Protein AF-A0A4R3KUK4-F1 (afdb_monomer)

pLDDT: mean 89.89, std 11.58, range [30.47, 98.75]

Mean predicted aligned error: 5.62 Å

Nearest PDB structures (foldseek):
  8kb4-assembly1_A  TM=4.685E-01  e=3.752E+00  Homo sapiens
  8i6v-assembly1_A  TM=3.820E-01  e=2.677E+00  Saccharomyces cerevisiae S288C
  4bv0-assembly1_A  TM=2.192E-01  e=6.227E+00  Rattus norvegicus

Secondary structure (DSSP, 8-state):
----TT---GGG---SSSB-TTT-SBP-EEEESS-HHHHHHTT-TTSEEE-TTS-EEEGGG-EEEE-HHHHHHHHHHHHHHHHHHHTTHHHHTTS-HHHHHHHHHHHHHHHHHHHHHHHHHTSPTTPPP---HHHHHHHHHHHHHGGGGTS-EEEES----EEEEEEEPPPPTT----EEEEETTTTEEEEEETTEEEEEETTSTTHHHHHTHHHHHHHTTPEEPHHHHHHHHHHHHHHHHHB-----EEEE--SSTTSPEEEEEPPSS-TT--S-SBPPP-HHHHHHHHHHHTGGGT--HHHHTTSTTS---SSB-TTS-B-S----TT-----

Organism: NCBI:txid496056

Sequence (335 aa):
MQKIPGFRAIDQFSFNGSECFLSGLPASEKLSVFPDWLLDRYGLRDKTFNLLDERVAAYGGLYVPCHPVVKSAAERLEDQVMRAFEEGYRGLKTLHEHELFLWTGKLVMSLIYREFETAAALQPAGAALDVAPSLLAKLNNLQLLMQSLFRPVELDRFTPWTMILVEMEAPGPEKEDFRYNDEVNTLIFSMEARGAGLISCLQDNGENKRYHQGLLERIEGKKLQPIQFAELCARFYYSAYLFNRVPQYLVYPPGNADEAITIESMPLQTGAATGALFDNWDNKVYAQVLETFWKPWNISRFEILKTPENPLSYILDQEGNFIKKCVPPGDDTHN

Foldseek 3Di:
DPDFPQADAPQPDLLQLQAALQRRHGFDDKDQLDDPLQCVVQVQQQPWDQAPVRDTDGSVRQIGGHDPLLRVLLVVLVVQVSVLVVQPLRSVVVDDVLSVLLNLLSNLSSSVSVNVSVQSVPDDRPDGDDDDPLLSLLRRVSSVSNVVSRAAAAEPPFDQKAKDKAFADDDPPVPFHWDKDADSSLGWIWIDGRRMIIIMRNGQRNVLCVVCVLLCVQCPPHHHYLLQSLLVNLSSVVQSVQQPFGWDWDWDHDPDRRDYIYIYTDDRCDDPNVDDRGDDDAQLVSLVSSCVSCVVLNQHSCQQCPPRVHGDHQQADPVGHGNRDDDGHPPPVDD

Structure (mmCIF, N/CA/C/O backbone):
data_AF-A0A4R3KUK4-F1
#
_entry.id   AF-A0A4R3KUK4-F1
#
loop_
_atom_site.group_PDB
_atom_site.id
_atom_site.type_symbol
_atom_site.label_atom_id
_atom_site.label_alt_id
_atom_site.label_comp_id
_atom_site.label_asym_id
_atom_site.label_entity_id
_atom_site.label_seq_id
_atom_site.pdbx_PDB_ins_code
_atom_site.Cartn_x
_atom_site.Cartn_y
_atom_site.Cartn_z
_atom_site.occupancy
_atom_site.B_iso_or_equiv
_atom_site.auth_seq_id
_atom_site.auth_comp_id
_atom_site.auth_asym_id
_atom_site.auth_atom_id
_atom_site.pdbx_PDB_model_num
ATOM 1 N N . MET A 1 1 ? 24.430 -2.780 -7.731 1.00 48.84 1 MET A N 1
ATOM 2 C CA . MET A 1 1 ? 23.481 -3.839 -8.135 1.00 48.84 1 MET A CA 1
ATOM 3 C C . MET A 1 1 ? 24.109 -4.640 -9.267 1.00 48.84 1 MET A C 1
ATOM 5 O O . MET A 1 1 ? 24.563 -4.021 -10.226 1.00 48.84 1 MET A O 1
ATOM 9 N N . GLN A 1 2 ? 24.205 -5.970 -9.163 1.00 53.81 2 GLN A N 1
ATOM 10 C CA . GLN A 1 2 ? 24.500 -6.793 -10.346 1.00 53.81 2 GLN A CA 1
ATOM 11 C C . GLN A 1 2 ? 23.387 -6.567 -11.382 1.00 53.81 2 GLN A C 1
ATOM 13 O O . GLN A 1 2 ? 22.230 -6.374 -11.009 1.00 53.81 2 GLN A O 1
ATOM 18 N N . LYS A 1 3 ? 23.736 -6.499 -12.673 1.00 65.69 3 LYS A N 1
ATOM 19 C CA . LYS A 1 3 ? 22.762 -6.227 -13.738 1.00 65.69 3 LYS A CA 1
ATOM 20 C C . LYS A 1 3 ? 21.810 -7.415 -13.861 1.00 65.69 3 LYS A C 1
ATOM 22 O O . LYS A 1 3 ? 22.215 -8.461 -14.355 1.00 65.69 3 LYS A O 1
ATOM 27 N N . ILE A 1 4 ? 20.561 -7.241 -13.442 1.00 73.31 4 ILE A N 1
ATOM 28 C CA . ILE A 1 4 ? 19.500 -8.201 -13.740 1.00 73.31 4 ILE A CA 1
ATOM 29 C C . ILE A 1 4 ? 19.069 -7.953 -15.194 1.00 73.31 4 ILE A C 1
ATOM 31 O O . ILE A 1 4 ? 18.705 -6.818 -15.521 1.00 73.31 4 ILE A O 1
ATOM 35 N N . PRO A 1 5 ? 19.116 -8.957 -16.086 1.00 69.00 5 PRO A N 1
ATOM 36 C CA . PRO A 1 5 ? 18.698 -8.781 -17.473 1.00 69.00 5 PRO A CA 1
ATOM 37 C C . PRO A 1 5 ? 17.284 -8.191 -17.571 1.00 69.00 5 PRO A C 1
ATOM 39 O O . PRO A 1 5 ? 16.366 -8.617 -16.867 1.00 69.00 5 PRO A O 1
ATOM 42 N N . GLY A 1 6 ? 17.117 -7.170 -18.417 1.00 67.75 6 GLY A N 1
ATOM 43 C CA . GLY A 1 6 ? 15.821 -6.524 -18.653 1.00 67.75 6 GLY A CA 1
ATOM 44 C C . GLY A 1 6 ? 15.240 -5.740 -17.469 1.00 67.75 6 GLY A C 1
ATOM 45 O O . GLY A 1 6 ? 14.074 -5.372 -17.531 1.00 67.75 6 GLY A O 1
ATOM 46 N N . PHE A 1 7 ? 16.018 -5.488 -16.410 1.00 79.00 7 PHE A N 1
ATOM 47 C CA . PHE A 1 7 ? 15.621 -4.631 -15.292 1.00 79.00 7 PHE A CA 1
ATOM 48 C C . PHE A 1 7 ? 16.386 -3.312 -15.335 1.00 79.00 7 PHE A C 1
ATOM 50 O O . PHE A 1 7 ? 17.621 -3.295 -15.305 1.00 79.00 7 PHE A O 1
ATOM 57 N N . ARG A 1 8 ? 15.644 -2.210 -15.351 1.00 81.25 8 ARG A N 1
ATOM 58 C CA . ARG A 1 8 ? 16.184 -0.864 -15.173 1.00 81.25 8 ARG A CA 1
ATOM 59 C C . ARG A 1 8 ? 15.598 -0.287 -13.889 1.00 81.25 8 ARG A C 1
ATOM 61 O O . ARG A 1 8 ? 14.389 -0.341 -13.691 1.00 81.25 8 ARG A O 1
ATOM 68 N N . ALA A 1 9 ? 16.467 0.214 -13.020 1.00 83.19 9 ALA A N 1
ATOM 69 C CA . ALA A 1 9 ? 16.076 0.823 -11.754 1.00 83.19 9 ALA A CA 1
ATOM 70 C C . ALA A 1 9 ? 15.419 2.195 -11.986 1.00 83.19 9 ALA A C 1
ATOM 72 O O . ALA A 1 9 ? 15.655 2.831 -13.018 1.00 83.19 9 ALA A O 1
ATOM 73 N N . ILE A 1 10 ? 14.601 2.650 -11.038 1.00 82.75 10 ILE A N 1
ATOM 74 C CA . ILE A 1 10 ? 13.765 3.848 -11.181 1.00 82.75 10 ILE A CA 1
ATOM 75 C C . ILE A 1 10 ? 14.591 5.131 -11.347 1.00 82.75 10 ILE A C 1
ATOM 77 O O . ILE A 1 10 ? 14.203 6.038 -12.075 1.00 82.75 10 ILE A O 1
ATOM 81 N N . ASP A 1 11 ? 15.774 5.186 -10.735 1.00 79.12 11 ASP A N 1
ATOM 82 C CA . ASP A 1 11 ? 16.731 6.296 -10.826 1.00 79.12 11 ASP A CA 1
ATOM 83 C C . ASP A 1 11 ? 17.383 6.416 -12.211 1.00 79.12 11 ASP A C 1
ATOM 85 O O . ASP A 1 11 ? 18.026 7.415 -12.525 1.00 79.12 11 ASP A O 1
ATOM 89 N N . GLN A 1 12 ? 17.204 5.403 -13.057 1.00 83.00 12 GLN A N 1
ATOM 90 C CA . GLN A 1 12 ? 17.681 5.402 -14.431 1.00 83.00 12 GLN A CA 1
ATOM 91 C C . GLN A 1 12 ? 16.578 5.782 -15.417 1.00 83.00 12 GLN A C 1
ATOM 93 O O . GLN A 1 12 ? 16.874 5.857 -16.608 1.00 83.00 12 GLN A O 1
ATOM 98 N N . PHE A 1 13 ? 15.330 5.967 -14.986 1.00 85.50 13 PHE A N 1
ATOM 99 C CA . PHE A 1 13 ? 14.219 6.259 -15.889 1.00 85.50 13 PHE A CA 1
ATOM 100 C C . PHE A 1 13 ? 14.299 7.685 -16.425 1.00 85.50 13 PHE A C 1
ATOM 102 O O . PHE A 1 13 ? 14.708 8.620 -15.742 1.00 85.50 13 PHE A O 1
ATOM 109 N N . SER A 1 14 ? 13.863 7.848 -17.670 1.00 82.31 14 SER A N 1
ATOM 110 C CA . SER A 1 14 ? 13.705 9.159 -18.305 1.00 82.31 14 SER A CA 1
ATOM 111 C C . SER A 1 14 ? 12.340 9.800 -18.039 1.00 82.31 14 SER A C 1
ATOM 113 O O . SER A 1 14 ? 12.176 10.987 -18.303 1.00 82.31 14 SER A O 1
ATOM 115 N N . PHE A 1 15 ? 11.367 9.013 -17.555 1.00 87.94 15 PHE A N 1
ATOM 116 C CA . PHE A 1 15 ? 9.987 9.429 -17.270 1.00 87.94 15 PHE A CA 1
ATOM 117 C C . PHE A 1 15 ? 9.330 10.239 -18.402 1.00 87.94 15 PHE A C 1
ATOM 119 O O . PHE A 1 15 ? 8.593 11.187 -18.162 1.00 87.94 15 PHE A O 1
ATOM 126 N N . ASN A 1 16 ? 9.608 9.874 -19.655 1.00 87.25 16 ASN A N 1
ATOM 127 C CA . ASN A 1 16 ? 9.099 10.562 -20.849 1.00 87.25 16 ASN A CA 1
ATOM 128 C C . ASN A 1 16 ? 8.042 9.747 -21.619 1.00 87.25 16 ASN A C 1
ATOM 130 O O . ASN A 1 16 ? 7.746 10.046 -22.775 1.00 87.25 16 ASN A O 1
ATOM 134 N N . GLY A 1 17 ? 7.525 8.671 -21.020 1.00 90.25 17 GLY A N 1
ATOM 135 C CA . GLY A 1 17 ? 6.548 7.786 -21.654 1.00 90.25 17 GLY A CA 1
ATOM 136 C C . GLY A 1 17 ? 7.128 6.683 -22.548 1.00 90.25 17 GLY A C 1
ATOM 137 O O . GLY A 1 17 ? 6.376 5.813 -22.980 1.00 90.25 17 GLY A O 1
ATOM 138 N N . SER A 1 18 ? 8.436 6.674 -22.836 1.00 92.00 18 SER A N 1
ATOM 139 C CA . SER A 1 18 ? 9.050 5.673 -23.733 1.00 92.00 18 SER A CA 1
ATOM 140 C C . SER A 1 18 ? 9.429 4.353 -23.055 1.00 92.00 18 SER A C 1
ATOM 142 O O . SER A 1 18 ? 9.770 3.383 -23.732 1.00 92.00 18 SER A O 1
ATOM 144 N N . GLU A 1 19 ? 9.351 4.292 -21.727 1.00 93.12 19 GLU A N 1
ATOM 145 C CA . GLU A 1 19 ? 9.791 3.162 -20.909 1.00 93.12 19 GLU A CA 1
ATOM 146 C C . GLU A 1 19 ? 8.637 2.656 -20.051 1.00 93.12 19 GLU A C 1
ATOM 148 O O . GLU A 1 19 ? 7.878 3.437 -19.482 1.00 93.12 19 GLU A O 1
ATOM 153 N N . CYS A 1 20 ? 8.512 1.339 -19.941 1.00 95.06 20 CYS A N 1
ATOM 154 C CA . CYS A 1 20 ? 7.509 0.685 -19.125 1.00 95.06 20 CYS A CA 1
ATOM 155 C C . CYS A 1 20 ? 7.712 1.033 -17.653 1.00 95.06 20 CYS A C 1
ATOM 157 O O . CYS A 1 20 ? 8.793 0.808 -17.112 1.00 95.06 20 CYS A O 1
ATOM 159 N N . PHE A 1 21 ? 6.642 1.482 -16.997 1.00 94.50 21 PHE A N 1
ATOM 160 C CA . PHE A 1 21 ? 6.670 1.991 -15.626 1.00 94.50 21 PHE A CA 1
ATOM 161 C C . PHE A 1 21 ? 7.270 1.036 -14.585 1.00 94.50 21 PHE A C 1
ATOM 163 O O . PHE A 1 21 ? 7.780 1.492 -13.567 1.00 94.50 21 PHE A O 1
ATOM 170 N N . LEU A 1 22 ? 7.210 -0.277 -14.833 1.00 93.75 22 LEU A N 1
ATOM 171 C CA . LEU A 1 22 ? 7.662 -1.291 -13.884 1.00 93.75 22 LEU A CA 1
ATOM 172 C C . LEU A 1 22 ? 8.952 -2.006 -14.302 1.00 93.75 22 LEU A C 1
ATOM 174 O O . LEU A 1 22 ? 9.799 -2.288 -13.457 1.00 93.75 22 LEU A O 1
ATOM 178 N N . SER A 1 23 ? 9.119 -2.324 -15.587 1.00 91.12 23 SER A N 1
ATOM 179 C CA . SER A 1 23 ? 10.304 -3.058 -16.070 1.00 91.12 23 SER A CA 1
ATOM 180 C C . SER A 1 23 ? 11.431 -2.140 -16.550 1.00 91.12 23 SER A C 1
ATOM 182 O O . SER A 1 23 ? 12.600 -2.522 -16.507 1.00 91.12 23 SER A O 1
ATOM 184 N N . GLY A 1 24 ? 11.083 -0.940 -17.027 1.00 88.88 24 GLY A N 1
ATOM 185 C CA . GLY A 1 24 ? 11.980 -0.038 -17.749 1.00 88.88 24 GLY A CA 1
ATOM 186 C C . GLY A 1 24 ? 12.328 -0.486 -19.175 1.00 88.88 24 GLY A C 1
ATOM 187 O O . GLY A 1 24 ? 13.177 0.125 -19.817 1.00 88.88 24 GLY A O 1
ATOM 188 N N . LEU A 1 25 ? 11.684 -1.541 -19.690 1.00 90.31 25 LEU A N 1
ATOM 189 C CA . LEU A 1 25 ? 11.758 -1.931 -21.104 1.00 90.31 25 LEU A CA 1
ATOM 190 C C . LEU A 1 25 ? 11.009 -0.924 -21.994 1.00 90.31 25 LEU A C 1
ATOM 192 O O . LEU A 1 25 ? 10.127 -0.235 -21.487 1.00 90.31 25 LEU A O 1
ATOM 196 N N . PRO A 1 26 ? 11.275 -0.857 -23.313 1.00 93.50 26 PRO A N 1
ATOM 197 C CA . PRO A 1 26 ? 10.543 0.035 -24.213 1.00 93.50 26 PRO A CA 1
ATOM 198 C C . PRO A 1 26 ? 9.022 -0.144 -24.112 1.00 93.50 26 PRO A C 1
ATOM 200 O O . PRO A 1 26 ? 8.507 -1.255 -24.232 1.00 93.50 26 PRO A O 1
ATOM 203 N N . ALA A 1 27 ? 8.293 0.944 -23.885 1.00 95.62 27 ALA A N 1
ATOM 204 C CA . ALA A 1 27 ? 6.839 0.921 -23.833 1.00 95.62 27 ALA A CA 1
ATOM 205 C C . ALA A 1 27 ? 6.241 1.095 -25.231 1.00 95.62 27 ALA A C 1
ATOM 207 O O . ALA A 1 27 ? 6.627 1.986 -25.986 1.00 95.62 27 ALA A O 1
ATOM 208 N N . SER A 1 28 ? 5.254 0.263 -25.553 1.00 97.06 28 SER A N 1
ATOM 209 C CA . SER A 1 28 ? 4.445 0.379 -26.774 1.00 97.06 28 SER A CA 1
ATOM 210 C C . SER A 1 28 ? 2.948 0.438 -26.483 1.00 97.06 28 SER A C 1
ATOM 212 O O . SER A 1 28 ? 2.149 0.638 -27.393 1.00 97.06 28 SER A O 1
ATOM 214 N N . GLU A 1 29 ? 2.559 0.252 -25.223 1.00 96.81 29 GLU A N 1
ATOM 215 C CA . GLU A 1 29 ? 1.173 0.233 -24.781 1.00 96.81 29 GLU A CA 1
ATOM 216 C C . GLU A 1 29 ? 0.968 1.127 -23.557 1.00 96.81 29 GLU A C 1
ATOM 218 O O . GLU A 1 29 ? 1.912 1.651 -22.963 1.00 96.81 29 GLU A O 1
ATOM 223 N N . LYS A 1 30 ? -0.297 1.284 -23.174 1.00 96.88 30 LYS A N 1
ATOM 224 C CA . LYS A 1 30 ? -0.714 1.941 -21.939 1.00 96.88 30 LYS A CA 1
ATOM 225 C C . LYS A 1 30 ? -1.453 0.940 -21.060 1.00 96.88 30 LYS A C 1
ATOM 227 O O . LYS A 1 30 ? -2.183 0.094 -21.577 1.00 96.88 30 LYS A O 1
ATOM 232 N N . LEU A 1 31 ? -1.259 1.063 -19.753 1.00 97.31 31 LEU A N 1
ATOM 233 C CA . LEU A 1 31 ? -2.004 0.348 -18.722 1.00 97.31 31 LEU A CA 1
ATOM 234 C C . LEU A 1 31 ? -2.713 1.382 -17.843 1.00 97.31 31 LEU A C 1
ATOM 236 O O . LEU A 1 31 ? -2.109 2.397 -17.493 1.00 97.31 31 LEU A O 1
ATOM 240 N N . SER A 1 32 ? -3.984 1.147 -17.515 1.00 96.69 32 SER A N 1
ATOM 241 C CA . SER A 1 32 ? -4.718 2.022 -16.598 1.00 96.69 32 SER A CA 1
ATOM 242 C C . SER A 1 32 ? -4.143 1.906 -15.186 1.00 96.69 32 SER A C 1
ATOM 244 O O . SER A 1 32 ? -3.822 0.808 -14.727 1.00 96.69 32 SER A O 1
ATOM 246 N N . VAL A 1 33 ? -4.009 3.035 -14.484 1.00 95.38 33 VAL A N 1
ATOM 247 C CA . VAL A 1 33 ? -3.567 3.037 -13.080 1.00 95.38 33 VAL A CA 1
ATOM 248 C C . VAL A 1 33 ? -4.560 2.226 -12.249 1.00 95.38 33 VAL A C 1
ATOM 250 O O . VAL A 1 33 ? -4.187 1.228 -11.630 1.00 95.38 33 VAL A O 1
ATOM 253 N N . PHE A 1 34 ? -5.838 2.603 -12.314 1.00 94.94 34 PHE A N 1
ATOM 254 C CA . PHE A 1 34 ? -6.942 1.883 -11.689 1.00 94.94 34 PHE A CA 1
ATOM 255 C C . PHE A 1 34 ? -7.595 0.931 -12.701 1.00 94.94 34 PHE A C 1
ATOM 257 O O . PHE A 1 34 ? -7.852 1.355 -13.828 1.00 94.94 34 PHE A O 1
ATOM 264 N N . PRO A 1 35 ? -7.890 -0.328 -12.331 1.00 94.81 35 PRO A N 1
ATOM 265 C CA . PRO A 1 35 ? -8.523 -1.278 -13.239 1.00 94.81 35 PRO A CA 1
ATOM 266 C C . PRO A 1 35 ? -9.876 -0.774 -13.745 1.00 94.81 35 PRO A C 1
ATOM 268 O O . PRO A 1 35 ? -10.660 -0.218 -12.972 1.00 94.81 35 PRO A O 1
ATOM 271 N N . ASP A 1 36 ? -10.184 -1.028 -15.016 1.00 94.38 36 ASP A N 1
ATOM 272 C CA . ASP A 1 36 ? -11.434 -0.574 -15.638 1.00 94.38 36 ASP A CA 1
ATOM 273 C C . ASP A 1 36 ? -12.677 -1.072 -14.886 1.00 94.38 36 ASP A C 1
ATOM 275 O O . ASP A 1 36 ? -13.579 -0.287 -14.603 1.00 94.38 36 ASP A O 1
ATOM 279 N N . TRP A 1 37 ? -12.680 -2.338 -14.452 1.00 94.31 37 TRP A N 1
ATOM 280 C CA . TRP A 1 37 ? -13.788 -2.921 -13.685 1.00 94.31 37 TRP A CA 1
ATOM 281 C C . TRP A 1 37 ? -14.061 -2.184 -12.367 1.00 94.31 37 TRP A C 1
ATOM 283 O O . TRP A 1 37 ? -15.207 -2.118 -11.920 1.00 94.31 37 TRP A O 1
ATOM 293 N N . LEU A 1 38 ? -13.021 -1.630 -11.736 1.00 94.06 38 LEU A N 1
ATOM 294 C CA . LEU A 1 38 ? -13.142 -0.883 -10.487 1.00 94.06 38 LEU A CA 1
ATOM 295 C C . LEU A 1 38 ? -13.733 0.499 -10.766 1.00 94.06 38 LEU A C 1
ATOM 297 O O . LEU A 1 38 ? -14.638 0.946 -10.060 1.00 94.06 38 LEU A O 1
ATOM 301 N N . LEU A 1 39 ? -13.247 1.150 -11.826 1.00 93.50 39 LEU A N 1
ATOM 302 C CA . LEU A 1 39 ? -13.741 2.453 -12.253 1.00 93.50 39 LEU A CA 1
ATOM 303 C C . LEU A 1 39 ? -15.211 2.400 -12.671 1.00 93.50 39 LEU A C 1
ATOM 305 O O . LEU A 1 39 ? -15.979 3.281 -12.286 1.00 93.50 39 LEU A O 1
ATOM 309 N N . ASP A 1 40 ? -15.596 1.371 -13.423 1.00 93.31 40 ASP A N 1
ATOM 310 C CA . ASP A 1 40 ? -16.966 1.168 -13.890 1.00 93.31 40 ASP A CA 1
ATOM 311 C C . ASP A 1 40 ? -17.914 0.856 -12.734 1.00 93.31 40 ASP A C 1
ATOM 313 O O . ASP A 1 40 ? -18.977 1.466 -12.624 1.00 93.31 40 ASP A O 1
ATOM 317 N N . ARG A 1 41 ? -17.513 -0.045 -11.828 1.00 90.12 41 ARG A N 1
ATOM 318 C CA . ARG A 1 41 ? -18.346 -0.466 -10.693 1.00 90.12 41 ARG A CA 1
ATOM 319 C C . ARG A 1 41 ? -18.728 0.691 -9.777 1.00 90.12 41 ARG A C 1
ATOM 321 O O . ARG A 1 41 ? -19.868 0.751 -9.331 1.00 90.12 41 ARG A O 1
ATOM 328 N N . TYR A 1 42 ? -17.780 1.578 -9.490 1.00 89.62 42 TYR A N 1
ATOM 329 C CA . TYR A 1 42 ? -17.966 2.677 -8.540 1.00 89.62 42 TYR A CA 1
ATOM 330 C C . TYR A 1 42 ? -18.190 4.034 -9.222 1.00 89.62 42 TYR A C 1
ATOM 332 O O . TYR A 1 42 ? -18.171 5.070 -8.561 1.00 89.62 42 TYR A O 1
ATOM 340 N N . GLY A 1 43 ? -18.393 4.052 -10.547 1.00 91.25 43 GLY A N 1
ATOM 341 C CA . GLY A 1 43 ? -18.650 5.281 -11.302 1.00 91.25 43 GLY A CA 1
ATOM 342 C C . GLY A 1 43 ? -17.538 6.325 -11.152 1.00 91.25 43 GLY A C 1
ATOM 343 O O . GLY A 1 43 ? -17.815 7.521 -11.036 1.00 91.25 43 GLY A O 1
ATOM 344 N N . LEU A 1 44 ? -16.280 5.876 -11.104 1.00 91.38 44 LEU A N 1
ATOM 345 C CA . LEU A 1 44 ? -15.128 6.725 -10.796 1.00 91.38 44 LEU A CA 1
ATOM 346 C C . LEU A 1 44 ? -14.527 7.402 -12.026 1.00 91.38 44 LEU A C 1
ATOM 348 O O . LEU A 1 44 ? -13.804 8.375 -11.852 1.00 91.38 44 LEU A O 1
ATOM 352 N N . ARG A 1 45 ? -14.813 6.936 -13.252 1.00 92.88 45 ARG A N 1
ATOM 353 C CA . ARG A 1 45 ? -14.124 7.389 -14.481 1.00 92.88 45 ARG A CA 1
ATOM 354 C C . ARG A 1 45 ? -14.006 8.910 -14.602 1.00 92.88 45 ARG A C 1
ATOM 356 O O . ARG A 1 45 ? -12.906 9.400 -14.852 1.00 92.88 45 ARG A O 1
ATOM 363 N N . ASP A 1 46 ? -15.103 9.624 -14.362 1.00 91.31 46 ASP A N 1
ATOM 364 C CA . ASP A 1 46 ? -15.184 11.087 -14.476 1.00 91.31 46 ASP A CA 1
ATOM 365 C C . ASP A 1 46 ? -14.946 11.822 -13.146 1.00 91.31 46 ASP A C 1
ATOM 367 O O . ASP A 1 46 ? -15.023 13.050 -13.084 1.00 91.31 46 ASP A O 1
ATOM 371 N N . LYS A 1 47 ? -14.689 11.095 -12.052 1.00 89.75 47 LYS A N 1
ATOM 372 C CA . LYS A 1 47 ? -14.398 11.701 -10.750 1.00 89.75 47 LYS A CA 1
ATOM 373 C C . LYS A 1 47 ? -12.999 12.311 -10.751 1.00 89.75 47 LYS A C 1
ATOM 375 O O . LYS A 1 47 ? -12.083 11.832 -11.421 1.00 89.75 47 LYS A O 1
ATOM 380 N N . THR A 1 48 ? -12.844 13.358 -9.951 1.00 87.25 48 THR A N 1
ATOM 381 C CA . THR A 1 48 ? -11.568 14.036 -9.730 1.00 87.25 48 THR A CA 1
ATOM 382 C C . THR A 1 48 ? -10.636 13.184 -8.876 1.00 87.25 48 THR A C 1
ATOM 384 O O . THR A 1 48 ? -10.994 12.763 -7.777 1.00 87.25 48 THR A O 1
ATOM 387 N N . PHE A 1 49 ? -9.425 12.996 -9.378 1.00 85.06 49 PHE A N 1
ATOM 388 C CA . PHE A 1 49 ? -8.256 12.500 -8.677 1.00 85.06 49 PHE A CA 1
ATOM 389 C C . PHE A 1 49 ? -7.309 13.673 -8.409 1.00 85.06 49 PHE A C 1
ATOM 391 O O . PHE A 1 49 ? -6.954 14.396 -9.344 1.00 85.06 49 PHE A O 1
ATOM 398 N N . ASN A 1 50 ? -6.888 13.849 -7.157 1.00 83.00 50 ASN A N 1
ATOM 399 C CA . ASN A 1 50 ? -5.890 14.852 -6.788 1.00 83.00 50 ASN A CA 1
ATOM 400 C C . ASN A 1 50 ? -4.513 14.187 -6.744 1.00 83.00 50 ASN A C 1
ATOM 402 O O . ASN A 1 50 ? -4.296 13.285 -5.937 1.00 83.00 50 ASN A O 1
ATOM 406 N N . LEU A 1 51 ? -3.610 14.629 -7.614 1.00 78.56 51 LEU A N 1
ATOM 407 C CA . LEU A 1 51 ? -2.194 14.264 -7.570 1.00 78.56 51 LEU A CA 1
ATOM 408 C C . LEU A 1 51 ? -1.513 14.951 -6.377 1.00 78.56 51 LEU A C 1
ATOM 410 O O . LEU A 1 51 ? -2.052 15.904 -5.803 1.00 78.56 51 LEU A O 1
ATOM 414 N N . LEU A 1 52 ? -0.324 14.479 -6.000 1.00 74.00 52 LEU A N 1
ATOM 415 C CA . LEU A 1 52 ? 0.418 15.001 -4.844 1.00 74.00 52 LEU A CA 1
ATOM 416 C C . LEU A 1 52 ? 0.779 16.485 -4.984 1.00 74.00 52 LEU A C 1
ATOM 418 O O . LEU A 1 52 ? 0.929 17.176 -3.980 1.00 74.00 52 LEU A O 1
ATOM 422 N N . ASP A 1 53 ? 0.891 16.986 -6.212 1.00 67.69 53 ASP A N 1
ATOM 423 C CA . ASP A 1 53 ? 1.139 18.398 -6.513 1.00 67.69 53 ASP A CA 1
ATOM 424 C C . ASP A 1 53 ? -0.142 19.234 -6.691 1.00 67.69 53 ASP A C 1
ATOM 426 O O . ASP A 1 53 ? -0.126 20.277 -7.345 1.00 67.69 53 ASP A O 1
ATOM 430 N N . GLU A 1 54 ? -1.254 18.767 -6.115 1.00 73.06 54 GLU A N 1
ATOM 431 C CA . GLU A 1 54 ? -2.581 19.399 -6.124 1.00 73.06 54 GLU A CA 1
ATOM 432 C C . GLU A 1 54 ? -3.234 19.513 -7.511 1.00 73.06 54 GLU A C 1
ATOM 434 O O . GLU A 1 54 ? -4.337 20.055 -7.644 1.00 73.06 54 GLU A O 1
ATOM 439 N N . ARG A 1 55 ? -2.610 18.975 -8.567 1.00 76.88 55 ARG A N 1
ATOM 440 C CA . ARG A 1 55 ? -3.249 18.924 -9.882 1.00 76.88 55 ARG A CA 1
ATOM 441 C C . ARG A 1 55 ? -4.381 17.914 -9.901 1.00 76.88 55 ARG A C 1
ATOM 443 O O . ARG A 1 55 ? -4.337 16.847 -9.294 1.00 76.88 55 ARG A O 1
ATOM 450 N N . VAL A 1 56 ? -5.389 18.260 -10.689 1.00 80.75 56 VAL A N 1
ATOM 451 C CA . VAL A 1 56 ? -6.594 17.463 -10.872 1.00 80.75 56 VAL A CA 1
ATOM 452 C C . VAL A 1 56 ? -6.493 16.668 -12.169 1.00 80.75 56 VAL A C 1
ATOM 454 O O . VAL A 1 56 ? -6.286 17.233 -13.243 1.00 80.75 56 VAL A O 1
ATOM 457 N N . ALA A 1 57 ? -6.688 15.359 -12.066 1.00 83.00 57 ALA A N 1
ATOM 458 C CA . ALA A 1 57 ? -6.912 14.458 -13.189 1.00 83.00 57 ALA A CA 1
ATOM 459 C C . ALA A 1 57 ? -8.272 13.762 -13.037 1.00 83.00 57 ALA A C 1
ATOM 461 O O . ALA A 1 57 ? -8.839 13.730 -11.950 1.00 83.00 57 ALA A O 1
ATOM 462 N N . ALA A 1 58 ? -8.806 13.190 -14.113 1.00 89.00 58 ALA A N 1
ATOM 463 C CA . ALA A 1 58 ? -9.918 12.245 -14.005 1.00 89.00 58 ALA A CA 1
ATOM 464 C C . ALA A 1 58 ? -9.356 10.839 -13.763 1.00 89.00 58 ALA A C 1
ATOM 466 O O . ALA A 1 58 ? -8.367 10.482 -14.410 1.00 89.00 58 ALA A O 1
ATOM 467 N N . TYR A 1 59 ? -9.980 10.022 -12.906 1.00 88.94 59 TYR A N 1
ATOM 468 C CA . TYR A 1 59 ? -9.511 8.644 -12.668 1.00 88.94 59 TYR A CA 1
ATOM 469 C C . TYR A 1 59 ? -9.366 7.851 -13.975 1.00 88.94 59 TYR A C 1
ATOM 471 O O . TYR A 1 59 ? -8.348 7.198 -14.190 1.00 88.94 59 TYR A O 1
ATOM 479 N N . GLY A 1 60 ? -10.345 7.950 -14.882 1.00 90.69 60 GLY A N 1
ATOM 480 C CA . GLY A 1 60 ? -10.319 7.268 -16.181 1.00 90.69 60 GLY A CA 1
ATOM 481 C C . GLY A 1 60 ? -9.282 7.817 -17.167 1.00 90.69 60 GLY A C 1
ATOM 482 O O . GLY A 1 60 ? -9.108 7.251 -18.242 1.00 90.69 60 GLY A O 1
ATOM 483 N N . GLY A 1 61 ? -8.607 8.918 -16.828 1.00 91.00 61 GLY A N 1
ATOM 484 C CA . GLY A 1 61 ? -7.512 9.513 -17.592 1.00 91.00 61 GLY A CA 1
ATOM 485 C C . GLY A 1 61 ? -6.118 9.083 -17.124 1.00 91.00 61 GLY A C 1
ATOM 486 O O . GLY A 1 61 ? -5.127 9.484 -17.736 1.00 91.00 61 GLY A O 1
ATOM 487 N N . LEU A 1 62 ? -6.016 8.301 -16.044 1.00 93.19 62 LEU A N 1
ATOM 488 C CA . LEU A 1 62 ? -4.741 7.919 -15.445 1.00 93.19 62 LEU A CA 1
ATOM 489 C C . LEU A 1 62 ? -4.193 6.634 -16.070 1.00 93.19 62 LEU A C 1
ATOM 491 O O . LEU A 1 62 ? -4.693 5.539 -15.822 1.00 93.19 62 LEU A O 1
ATOM 495 N N . TYR A 1 63 ? -3.102 6.768 -16.826 1.00 95.62 63 TYR A N 1
ATOM 496 C CA . TYR A 1 63 ? -2.417 5.646 -17.468 1.00 95.62 63 TYR A CA 1
ATOM 497 C C . TYR A 1 63 ? -0.906 5.747 -17.324 1.00 95.62 63 TYR A C 1
ATOM 499 O O . TYR A 1 63 ? -0.333 6.841 -17.309 1.00 95.62 63 TYR A O 1
ATOM 507 N N . VAL A 1 64 ? -0.257 4.590 -17.322 1.00 96.50 64 VAL A N 1
ATOM 508 C CA . VAL A 1 64 ? 1.197 4.465 -17.344 1.00 96.50 64 VAL A CA 1
ATOM 509 C C . VAL A 1 64 ? 1.674 3.773 -18.624 1.00 96.50 64 VAL A C 1
ATOM 511 O O . VAL A 1 64 ? 0.993 2.872 -19.131 1.00 96.50 64 VAL A O 1
ATOM 514 N N . PRO A 1 65 ? 2.828 4.182 -19.179 1.00 97.25 65 PRO A N 1
ATOM 515 C CA . PRO A 1 65 ? 3.457 3.484 -20.293 1.00 97.25 65 PRO A CA 1
ATOM 516 C C . PRO A 1 65 ? 3.835 2.065 -19.869 1.00 97.25 65 PRO A C 1
ATOM 518 O O . PRO A 1 65 ? 4.378 1.838 -18.784 1.00 97.25 65 PRO A O 1
ATOM 521 N N . CYS A 1 66 ? 3.539 1.085 -20.716 1.00 97.44 66 CYS A N 1
ATOM 522 C CA . CYS A 1 66 ? 3.692 -0.318 -20.372 1.00 97.44 66 CYS A CA 1
ATOM 523 C C . CYS A 1 66 ? 4.268 -1.140 -21.529 1.00 97.44 66 CYS A C 1
ATOM 525 O O . CYS A 1 66 ? 3.990 -0.900 -22.706 1.00 97.44 66 CYS A O 1
ATOM 527 N N . HIS A 1 67 ? 5.093 -2.121 -21.170 1.00 96.50 67 HIS A N 1
ATOM 528 C CA . HIS A 1 67 ? 5.583 -3.140 -22.087 1.00 96.50 67 HIS A CA 1
ATOM 529 C C . HIS A 1 67 ? 4.526 -4.256 -22.191 1.00 96.50 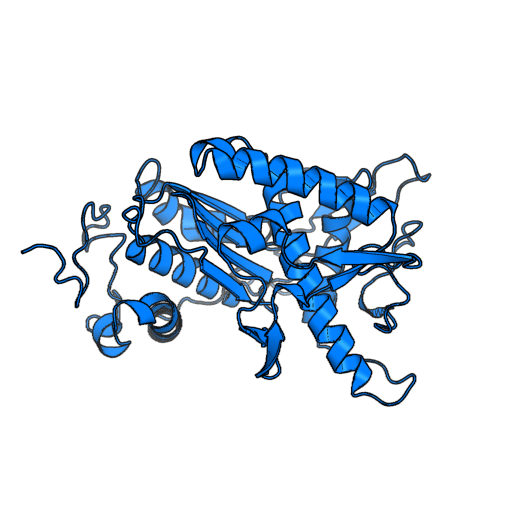67 HIS A C 1
ATOM 531 O O . HIS A 1 67 ? 3.984 -4.645 -21.150 1.00 96.50 67 HIS A O 1
ATOM 537 N N . PRO A 1 68 ? 4.271 -4.841 -23.377 1.00 97.12 68 PRO A N 1
ATOM 538 C CA . PRO A 1 68 ? 3.177 -5.800 -23.572 1.00 97.12 68 PRO A CA 1
ATOM 539 C C . PRO A 1 68 ? 3.170 -7.002 -22.623 1.00 97.12 68 PRO A C 1
ATOM 541 O O . PRO A 1 68 ? 2.120 -7.416 -22.133 1.00 97.12 68 PRO A O 1
ATOM 544 N N . VAL A 1 69 ? 4.351 -7.539 -22.300 1.00 95.06 69 VAL A N 1
ATOM 545 C CA . VAL A 1 69 ? 4.496 -8.657 -21.344 1.00 95.06 69 VAL A CA 1
ATOM 546 C C . VAL A 1 69 ? 4.030 -8.266 -19.939 1.00 95.06 69 VAL A C 1
ATOM 548 O O . VAL A 1 69 ? 3.332 -9.040 -19.287 1.00 95.06 69 VAL A O 1
ATOM 551 N N . VAL A 1 70 ? 4.380 -7.056 -19.486 1.00 96.56 70 VAL A N 1
ATOM 552 C CA . VAL A 1 70 ? 3.988 -6.549 -18.164 1.00 96.56 70 VAL A CA 1
ATOM 553 C C . VAL A 1 70 ? 2.492 -6.262 -18.140 1.00 96.56 70 VAL A C 1
ATOM 555 O O . VAL A 1 70 ? 1.819 -6.659 -17.195 1.00 96.56 70 VAL A O 1
ATOM 558 N N . LYS A 1 71 ? 1.958 -5.641 -19.201 1.00 97.81 71 LYS A N 1
ATOM 559 C CA . LYS A 1 71 ? 0.523 -5.376 -19.342 1.00 97.81 71 LYS A CA 1
ATOM 560 C C . LYS A 1 71 ? -0.291 -6.668 -19.285 1.00 97.81 71 LYS A C 1
ATOM 562 O O . LYS A 1 71 ? -1.163 -6.788 -18.436 1.00 97.81 71 LYS A O 1
ATOM 567 N N . SER A 1 72 ? 0.074 -7.664 -20.091 1.00 97.94 72 SER A N 1
ATOM 568 C CA . SER A 1 72 ? -0.616 -8.960 -20.119 1.00 97.94 72 SER A CA 1
ATOM 569 C C . SER A 1 72 ? -0.596 -9.666 -18.758 1.00 97.94 72 SER A C 1
ATOM 571 O O . SER A 1 72 ? -1.535 -10.376 -18.408 1.00 97.94 72 SER A O 1
ATOM 573 N N . ALA A 1 73 ? 0.491 -9.529 -17.992 1.00 98.06 73 ALA A N 1
ATOM 574 C CA . ALA A 1 73 ? 0.579 -10.088 -16.647 1.00 98.06 73 ALA A CA 1
ATOM 575 C C . ALA A 1 73 ? -0.280 -9.316 -15.634 1.00 98.06 73 ALA A C 1
ATOM 577 O O . ALA A 1 73 ? -0.977 -9.938 -14.835 1.00 98.06 73 ALA A O 1
ATOM 578 N N . ALA A 1 74 ? -0.276 -7.983 -15.712 1.00 98.25 74 ALA A N 1
ATOM 579 C CA . ALA A 1 74 ? -1.118 -7.123 -14.890 1.00 98.25 74 ALA A CA 1
ATOM 580 C C . A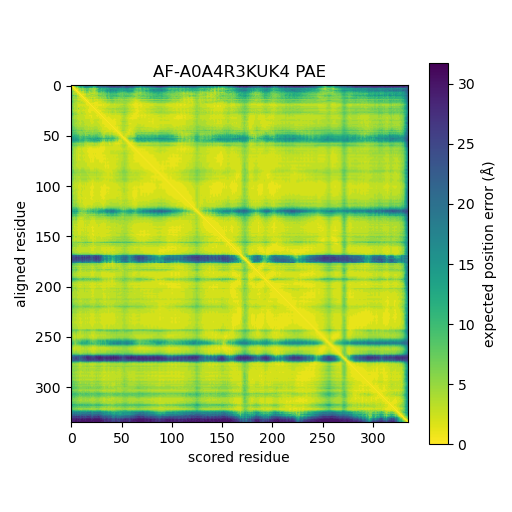LA A 1 74 ? -2.611 -7.383 -15.135 1.00 98.25 74 ALA A C 1
ATOM 582 O O . ALA A 1 74 ? -3.348 -7.552 -14.175 1.00 98.25 74 ALA A O 1
ATOM 583 N N . GLU A 1 75 ? -3.044 -7.498 -16.392 1.00 97.81 75 GLU A N 1
ATOM 584 C CA . GLU A 1 75 ? -4.443 -7.774 -16.752 1.00 97.81 75 GLU A CA 1
ATOM 585 C C . GLU A 1 75 ? -4.912 -9.140 -16.228 1.00 97.81 75 GLU A C 1
ATOM 587 O O . GLU A 1 75 ? -6.001 -9.249 -15.672 1.00 97.81 75 GLU A O 1
ATOM 592 N N . ARG A 1 76 ? -4.064 -10.181 -16.292 1.00 98.12 76 ARG A N 1
ATOM 593 C CA . ARG A 1 76 ? -4.387 -11.488 -15.688 1.00 98.12 76 ARG A CA 1
ATOM 594 C C . ARG A 1 76 ? -4.566 -11.408 -14.174 1.00 98.12 76 ARG A C 1
ATOM 596 O O . ARG A 1 76 ? -5.474 -12.041 -13.639 1.00 98.12 76 ARG A O 1
ATOM 603 N N . LEU A 1 77 ? -3.701 -10.657 -13.491 1.00 98.44 77 LEU A N 1
ATOM 604 C CA . LEU A 1 77 ? -3.835 -10.424 -12.055 1.00 98.44 77 LEU A CA 1
ATOM 605 C C . LEU A 1 77 ? -5.105 -9.619 -11.746 1.00 98.44 77 LEU A C 1
ATOM 607 O O . LEU A 1 77 ? -5.826 -9.940 -10.806 1.00 98.44 77 LEU A O 1
ATOM 611 N N . GLU A 1 78 ? -5.409 -8.594 -12.543 1.00 97.50 78 GLU A N 1
ATOM 612 C CA . GLU A 1 78 ? -6.628 -7.798 -12.398 1.00 97.50 78 GLU A CA 1
ATOM 613 C C . GLU A 1 78 ? -7.892 -8.645 -12.560 1.00 97.50 78 GLU A C 1
ATOM 615 O O . GLU A 1 78 ? -8.813 -8.479 -11.764 1.00 97.50 78 GLU A O 1
ATOM 620 N N . ASP A 1 79 ? -7.919 -9.584 -13.507 1.00 97.69 79 ASP A N 1
ATOM 621 C CA . ASP A 1 79 ? -9.030 -10.523 -13.689 1.00 97.69 79 ASP A CA 1
ATOM 622 C C . ASP A 1 79 ? -9.220 -11.444 -12.474 1.00 97.69 79 ASP A C 1
ATOM 624 O O . ASP A 1 79 ? -10.351 -11.707 -12.054 1.00 97.69 79 ASP A O 1
ATOM 628 N N . GLN A 1 80 ? -8.124 -11.949 -11.897 1.00 97.69 80 GLN A N 1
ATOM 629 C CA . GLN A 1 80 ? -8.166 -12.778 -10.688 1.00 97.69 80 GLN A CA 1
ATOM 630 C C . GLN A 1 80 ? -8.712 -11.986 -9.497 1.00 97.69 80 GLN A C 1
ATOM 632 O O . GLN A 1 80 ? -9.632 -12.445 -8.813 1.00 97.69 80 GLN A O 1
ATOM 637 N N . VAL A 1 81 ? -8.192 -10.775 -9.287 1.00 97.12 81 VAL A N 1
ATOM 638 C CA . VAL A 1 81 ? -8.629 -9.896 -8.200 1.00 97.12 81 VAL A CA 1
ATOM 639 C C . VAL A 1 81 ? -10.077 -9.461 -8.394 1.00 97.12 81 VAL A C 1
ATOM 641 O O . VAL A 1 81 ? -10.834 -9.486 -7.431 1.00 97.12 81 VAL A O 1
ATOM 644 N N . MET A 1 82 ? -10.503 -9.133 -9.616 1.00 96.69 82 MET A N 1
ATOM 645 C CA . MET A 1 82 ? -11.890 -8.776 -9.928 1.00 96.69 82 MET A CA 1
ATOM 646 C C . MET A 1 82 ? -12.866 -9.875 -9.493 1.00 96.69 82 MET A C 1
ATOM 648 O O . MET A 1 82 ? -13.844 -9.586 -8.804 1.00 96.69 82 MET A O 1
ATOM 652 N N . ARG A 1 83 ? -12.586 -11.138 -9.846 1.00 96.25 83 ARG A N 1
ATOM 653 C CA . ARG A 1 83 ? -13.431 -12.285 -9.466 1.00 96.25 83 ARG A CA 1
ATOM 654 C C . ARG A 1 83 ? -13.483 -12.469 -7.951 1.00 96.25 83 ARG A C 1
ATOM 656 O O . ARG A 1 83 ? -14.558 -12.633 -7.387 1.00 96.25 83 ARG A O 1
ATOM 663 N N . ALA A 1 84 ? -12.340 -12.372 -7.273 1.00 95.50 84 ALA A N 1
ATOM 664 C CA . ALA A 1 84 ? -12.289 -12.425 -5.812 1.00 95.50 84 ALA A CA 1
ATOM 665 C C . ALA A 1 84 ? -13.088 -11.274 -5.165 1.00 95.50 84 ALA A C 1
ATOM 667 O O . ALA A 1 84 ? -13.807 -11.464 -4.185 1.00 95.50 84 ALA A O 1
ATOM 668 N N . PHE A 1 85 ? -13.010 -10.080 -5.747 1.00 92.62 85 PHE A N 1
ATOM 669 C CA . PHE A 1 85 ? -13.698 -8.878 -5.288 1.00 92.62 85 PHE A CA 1
ATOM 670 C C . PHE A 1 85 ? -15.226 -8.958 -5.495 1.00 92.62 85 PHE A C 1
ATOM 672 O O . PHE A 1 85 ? -16.007 -8.404 -4.715 1.00 92.62 85 PHE A O 1
ATOM 679 N N . GLU A 1 86 ? -15.700 -9.685 -6.511 1.00 90.44 86 GLU A N 1
ATOM 680 C CA . GLU A 1 86 ? -17.123 -10.014 -6.684 1.00 90.44 86 GLU A CA 1
ATOM 681 C C . GLU A 1 86 ? -17.691 -10.838 -5.529 1.00 90.44 86 GLU A C 1
ATOM 683 O O . GLU A 1 86 ? -18.853 -10.656 -5.176 1.00 90.44 86 GLU A O 1
ATOM 688 N N . GLU A 1 87 ? -16.883 -11.649 -4.858 1.00 92.19 87 GLU A N 1
ATOM 689 C CA . GLU A 1 87 ? -17.305 -12.423 -3.686 1.00 92.19 87 GLU A CA 1
ATOM 690 C C . GLU A 1 87 ? -17.057 -11.686 -2.350 1.00 92.19 87 GLU A C 1
ATOM 692 O O . GLU A 1 87 ? -17.320 -12.222 -1.268 1.00 92.19 87 GLU A O 1
ATOM 697 N N . GLY A 1 88 ? -16.565 -10.443 -2.412 1.00 90.69 88 GLY A N 1
ATOM 698 C CA . GLY A 1 88 ? -16.270 -9.596 -1.255 1.00 90.69 88 GLY A CA 1
ATOM 699 C C . GLY A 1 88 ? -15.149 -10.148 -0.377 1.00 90.69 88 GLY A C 1
ATOM 700 O O . GLY A 1 88 ? -14.201 -10.754 -0.875 1.00 90.69 88 GLY A O 1
ATOM 701 N N . TYR A 1 89 ? -15.248 -9.965 0.946 1.00 93.75 89 TYR A N 1
ATOM 702 C CA . TYR A 1 89 ? -14.237 -10.463 1.896 1.00 93.75 89 TYR A CA 1
ATOM 703 C C . TYR A 1 89 ? -13.907 -11.947 1.704 1.00 93.75 89 TYR A C 1
ATOM 705 O O . TYR A 1 89 ? -12.747 -12.338 1.815 1.00 93.75 89 TYR A O 1
ATOM 713 N N . ARG A 1 90 ? -14.910 -12.780 1.394 1.00 94.31 90 ARG A N 1
ATOM 714 C CA . ARG A 1 90 ? -14.704 -14.224 1.241 1.00 94.31 90 ARG A CA 1
ATOM 715 C C . ARG A 1 90 ? -13.802 -14.551 0.058 1.00 94.31 90 ARG A C 1
ATOM 717 O O . ARG A 1 90 ? -12.877 -15.329 0.256 1.00 94.31 90 ARG A O 1
ATOM 724 N N . GLY A 1 91 ? -14.029 -13.941 -1.105 1.00 95.25 91 GLY A N 1
ATOM 725 C CA . GLY A 1 91 ? -13.175 -14.158 -2.275 1.00 95.25 91 GLY A CA 1
ATOM 726 C C . GLY A 1 91 ? -11.803 -13.521 -2.115 1.00 95.25 91 GLY A C 1
ATOM 727 O O . GLY A 1 91 ? -10.792 -14.152 -2.395 1.00 95.25 91 GLY A O 1
ATOM 728 N N . LEU A 1 92 ? -11.721 -12.300 -1.576 1.00 95.19 92 LEU A N 1
ATOM 729 C CA . LEU A 1 92 ? -10.421 -11.665 -1.322 1.00 95.19 92 LEU A CA 1
ATOM 730 C C . LEU A 1 92 ? -9.550 -12.485 -0.360 1.00 95.19 92 LEU A C 1
ATOM 732 O O . LEU A 1 92 ? -8.337 -12.542 -0.531 1.00 95.19 92 LEU A O 1
ATOM 736 N N . LYS A 1 93 ? -10.161 -13.172 0.612 1.00 96.00 93 LYS A N 1
ATOM 737 C CA . LYS A 1 93 ? -9.459 -14.059 1.547 1.00 96.00 93 LYS A CA 1
ATOM 738 C C . LYS A 1 93 ? -8.884 -15.316 0.884 1.00 96.00 93 LYS A C 1
ATOM 740 O O . LYS A 1 93 ? -8.006 -15.940 1.475 1.00 96.00 93 LYS A O 1
ATOM 745 N N . THR A 1 94 ? -9.364 -15.714 -0.297 1.00 97.00 94 THR A N 1
ATOM 746 C CA . THR A 1 94 ? -8.811 -16.876 -1.013 1.00 97.00 94 THR A CA 1
ATOM 747 C C . THR A 1 94 ? -7.562 -16.545 -1.821 1.00 97.00 94 THR A C 1
ATOM 749 O O . THR A 1 94 ? -6.859 -17.470 -2.217 1.00 97.00 94 THR A O 1
ATOM 752 N N . LEU A 1 95 ? -7.292 -15.262 -2.078 1.00 97.44 95 LEU A N 1
ATOM 753 C CA . LEU A 1 95 ? -6.070 -14.833 -2.754 1.00 97.44 95 LEU A CA 1
ATOM 754 C C . LEU A 1 95 ? -4.859 -15.028 -1.841 1.00 97.44 95 LEU A C 1
ATOM 756 O O . LEU A 1 95 ? -4.918 -14.795 -0.630 1.00 97.44 95 LEU A O 1
ATOM 760 N N . HIS A 1 96 ? -3.731 -15.406 -2.431 1.00 97.19 96 HIS A N 1
ATOM 761 C CA . HIS A 1 96 ? -2.459 -15.389 -1.729 1.00 97.19 96 HIS A CA 1
ATOM 762 C C . HIS A 1 96 ? -2.058 -13.940 -1.411 1.00 97.19 96 HIS A C 1
ATOM 764 O O . HIS A 1 96 ? -2.254 -13.035 -2.222 1.00 97.19 96 HIS A O 1
ATOM 770 N N . GLU A 1 97 ? -1.422 -13.704 -0.254 1.00 97.44 97 GLU A N 1
ATOM 771 C CA . GLU A 1 97 ? -0.941 -12.357 0.114 1.00 97.44 97 GLU A CA 1
ATOM 772 C C . GLU A 1 97 ? -0.013 -11.758 -0.962 1.00 97.44 97 GLU A C 1
ATOM 774 O O . GLU A 1 97 ? 0.014 -10.544 -1.142 1.00 97.44 97 GLU A O 1
ATOM 779 N N . HIS A 1 98 ? 0.708 -12.600 -1.712 1.00 97.88 98 HIS A N 1
ATOM 780 C CA . HIS A 1 98 ? 1.551 -12.172 -2.831 1.00 97.88 98 HIS A CA 1
ATOM 781 C C . HIS A 1 98 ? 0.742 -11.592 -4.004 1.00 97.88 98 HIS A C 1
ATOM 783 O O . HIS A 1 98 ? 1.157 -10.599 -4.591 1.00 97.88 98 HIS A O 1
ATOM 789 N N . GLU A 1 99 ? -0.438 -12.133 -4.312 1.00 98.25 99 GLU A N 1
ATOM 790 C CA . GLU A 1 99 ? -1.327 -11.580 -5.346 1.00 98.25 99 GLU A CA 1
ATOM 791 C C . GLU A 1 99 ? -1.886 -10.216 -4.908 1.00 98.25 99 GLU A C 1
ATOM 793 O O . GLU A 1 99 ? -1.894 -9.263 -5.688 1.00 98.25 99 GLU A O 1
ATOM 798 N N . LEU A 1 100 ? -2.269 -10.084 -3.630 1.00 97.94 100 LEU A N 1
ATOM 799 C CA . LEU A 1 100 ? -2.696 -8.807 -3.042 1.00 97.94 100 LEU A CA 1
ATOM 800 C C . LEU A 1 100 ? -1.560 -7.772 -3.018 1.00 97.94 100 LEU A C 1
ATOM 802 O O . LEU A 1 100 ? -1.793 -6.596 -3.309 1.00 97.94 100 LEU A O 1
ATOM 806 N N . PHE A 1 101 ? -0.332 -8.206 -2.717 1.00 98.38 101 PHE A N 1
ATOM 807 C CA . PHE A 1 101 ? 0.876 -7.388 -2.818 1.00 98.38 101 PHE A CA 1
ATOM 808 C C . PHE A 1 101 ? 1.092 -6.883 -4.239 1.00 98.38 101 PHE A C 1
ATOM 810 O O . PHE A 1 101 ? 1.266 -5.685 -4.438 1.00 98.38 101 PHE A O 1
ATOM 817 N N . LEU A 1 102 ? 1.052 -7.773 -5.229 1.00 98.50 102 LEU A N 1
ATOM 818 C CA . LEU A 1 102 ? 1.253 -7.399 -6.622 1.00 98.50 102 LEU A CA 1
ATOM 819 C C . LEU A 1 102 ? 0.169 -6.433 -7.105 1.00 98.50 102 LEU A C 1
ATOM 821 O O . LEU A 1 102 ? 0.462 -5.486 -7.832 1.00 98.50 102 LEU A O 1
ATOM 825 N N . TRP A 1 103 ? -1.080 -6.631 -6.685 1.00 98.19 103 TRP A N 1
ATOM 826 C CA . TRP A 1 103 ? -2.183 -5.781 -7.117 1.00 98.19 103 TRP A CA 1
ATOM 827 C C . TRP A 1 103 ? -2.107 -4.383 -6.495 1.00 98.19 103 TRP A C 1
ATOM 829 O O . TRP A 1 103 ? -2.126 -3.389 -7.224 1.00 98.19 103 TRP A O 1
ATOM 839 N N . THR A 1 104 ? -1.941 -4.284 -5.173 1.00 97.62 104 THR A N 1
ATOM 840 C CA . THR A 1 104 ? -1.798 -2.984 -4.490 1.00 97.62 104 THR A CA 1
ATOM 841 C C . THR A 1 104 ? -0.484 -2.293 -4.857 1.00 97.62 104 THR A C 1
ATOM 843 O O . THR A 1 104 ? -0.470 -1.094 -5.134 1.00 97.62 104 THR A O 1
ATOM 846 N N . GLY A 1 105 ? 0.606 -3.051 -4.986 1.00 97.69 105 GLY A N 1
ATOM 847 C CA . GLY A 1 105 ? 1.892 -2.570 -5.478 1.00 97.69 105 GLY A CA 1
ATOM 848 C C . GLY A 1 105 ? 1.815 -2.031 -6.906 1.00 97.69 105 GLY A C 1
ATOM 849 O O . GLY A 1 105 ? 2.430 -1.007 -7.193 1.00 97.69 105 GLY A O 1
ATOM 850 N N . LYS A 1 106 ? 1.008 -2.634 -7.794 1.00 97.69 106 LYS A N 1
ATOM 851 C CA . LYS A 1 106 ? 0.751 -2.098 -9.141 1.00 97.69 106 LYS A CA 1
ATOM 852 C C . LYS A 1 106 ? 0.074 -0.736 -9.071 1.00 97.69 106 LYS A C 1
ATOM 854 O O . LYS A 1 106 ? 0.519 0.169 -9.774 1.00 97.69 106 LYS A O 1
ATOM 859 N N . LEU A 1 107 ? -0.964 -0.577 -8.244 1.00 96.12 107 LEU A N 1
ATOM 860 C CA . LEU A 1 107 ? -1.652 0.710 -8.062 1.00 96.12 107 LEU A CA 1
ATOM 861 C C . LEU A 1 107 ? -0.668 1.786 -7.583 1.00 96.12 107 LEU A C 1
ATOM 863 O O . LEU A 1 107 ? -0.501 2.806 -8.251 1.00 96.12 107 LEU A O 1
ATOM 867 N N . VAL A 1 108 ? 0.044 1.510 -6.486 1.00 95.56 108 VAL A N 1
ATOM 868 C CA . VAL A 1 108 ? 0.987 2.448 -5.860 1.00 95.56 108 VAL A CA 1
ATOM 869 C C . VAL A 1 108 ? 2.148 2.790 -6.797 1.00 95.56 108 VAL A C 1
ATOM 871 O O . VAL A 1 108 ? 2.426 3.965 -7.018 1.00 95.56 108 VAL A O 1
ATOM 874 N N . MET A 1 109 ? 2.786 1.802 -7.435 1.00 95.00 109 MET A N 1
ATOM 875 C CA . MET A 1 109 ? 3.867 2.060 -8.398 1.00 95.00 109 MET A CA 1
ATOM 876 C C . MET A 1 109 ? 3.393 2.845 -9.621 1.00 95.00 109 MET A C 1
ATOM 878 O O . MET A 1 109 ? 4.148 3.656 -10.156 1.00 95.00 109 MET A O 1
ATOM 882 N N . SER A 1 110 ? 2.154 2.628 -10.069 1.00 94.94 110 SER A N 1
ATOM 883 C CA . SER A 1 110 ? 1.602 3.375 -11.198 1.00 94.94 110 SER A CA 1
ATOM 884 C C . SER A 1 110 ? 1.343 4.837 -10.825 1.00 94.94 110 SER A C 1
ATOM 886 O O . SER A 1 110 ? 1.685 5.725 -11.604 1.00 94.94 110 SER A O 1
ATOM 888 N N . LEU A 1 111 ? 0.809 5.101 -9.626 1.00 92.25 111 LEU A N 1
ATOM 889 C CA . LEU A 1 111 ? 0.641 6.456 -9.089 1.00 92.25 111 LEU A CA 1
ATOM 890 C C . LEU A 1 111 ? 1.986 7.169 -8.942 1.00 92.25 111 LEU A C 1
ATOM 892 O O . LEU A 1 111 ? 2.163 8.256 -9.480 1.00 92.25 111 LEU A O 1
ATOM 896 N N . ILE A 1 112 ? 2.972 6.511 -8.329 1.00 91.69 112 ILE A N 1
ATOM 897 C CA . ILE A 1 112 ? 4.332 7.044 -8.191 1.00 91.69 112 ILE A CA 1
ATOM 898 C C . ILE A 1 112 ? 4.917 7.387 -9.562 1.00 91.69 112 ILE A C 1
ATOM 900 O O . ILE A 1 112 ? 5.451 8.477 -9.746 1.00 91.69 112 ILE A O 1
ATOM 904 N N . TYR A 1 113 ? 4.773 6.511 -10.558 1.00 92.62 113 TYR A N 1
ATOM 905 C CA . TYR A 1 113 ? 5.246 6.818 -11.906 1.00 92.62 113 TYR A CA 1
ATOM 906 C C . TYR A 1 113 ? 4.584 8.080 -12.480 1.00 92.62 113 TYR A C 1
ATOM 908 O O . TYR A 1 113 ? 5.274 8.902 -13.078 1.00 92.62 113 TYR A O 1
ATOM 916 N N . ARG A 1 114 ? 3.267 8.268 -12.296 1.00 91.00 114 ARG A N 1
ATOM 917 C CA . ARG A 1 114 ? 2.552 9.476 -12.759 1.00 91.00 114 ARG A CA 1
ATOM 918 C C . ARG A 1 114 ? 3.082 10.758 -12.114 1.00 91.00 114 ARG A C 1
ATOM 920 O O . ARG A 1 114 ? 3.180 11.781 -12.800 1.00 91.00 114 ARG A O 1
ATOM 927 N N . GLU A 1 115 ? 3.417 10.699 -10.828 1.00 88.31 115 GLU A N 1
ATOM 928 C CA . GLU A 1 115 ? 4.001 11.823 -10.090 1.00 88.31 115 GLU A CA 1
ATOM 929 C C . GLU A 1 115 ? 5.381 12.182 -10.651 1.00 88.31 115 GLU A C 1
ATOM 931 O O . GLU A 1 115 ? 5.633 13.333 -11.008 1.00 88.31 115 GLU A O 1
ATOM 936 N N . PHE A 1 116 ? 6.248 11.183 -10.845 1.00 89.19 116 PHE A N 1
ATOM 937 C CA . PHE A 1 116 ? 7.581 11.386 -11.416 1.00 89.19 116 PHE A CA 1
ATOM 938 C C . PHE A 1 116 ? 7.536 11.856 -12.873 1.00 89.19 116 PHE A C 1
ATOM 940 O O . PHE A 1 116 ? 8.299 12.742 -13.245 1.00 89.19 116 PHE A O 1
ATOM 947 N N . GLU A 1 117 ? 6.631 11.314 -13.695 1.00 89.06 117 GLU A N 1
ATOM 948 C CA . GLU A 1 117 ? 6.432 11.766 -15.078 1.00 89.06 117 GLU A CA 1
ATOM 949 C C . GLU A 1 117 ? 6.068 13.246 -15.125 1.00 89.06 117 GLU A C 1
ATOM 951 O O . GLU A 1 117 ? 6.618 13.998 -15.931 1.00 89.06 117 GLU A O 1
ATOM 956 N N . THR A 1 118 ? 5.197 13.703 -14.222 1.00 87.50 118 THR A N 1
ATOM 957 C CA . THR A 1 118 ? 4.906 15.132 -14.189 1.00 87.50 118 THR A CA 1
ATOM 958 C C . THR A 1 118 ? 6.090 15.939 -13.678 1.00 87.50 118 THR A C 1
ATOM 960 O O . THR A 1 118 ? 6.468 16.925 -14.312 1.00 87.50 118 THR A O 1
ATOM 963 N N . ALA A 1 119 ? 6.691 15.541 -12.558 1.00 87.31 119 ALA A N 1
ATOM 964 C CA . ALA A 1 119 ? 7.838 16.254 -12.020 1.00 87.31 119 ALA A CA 1
ATOM 965 C C . ALA A 1 119 ? 8.936 16.407 -13.089 1.00 87.31 119 ALA A C 1
ATOM 967 O O . ALA A 1 119 ? 9.505 17.487 -13.229 1.00 87.31 119 ALA A O 1
ATOM 968 N N . ALA A 1 120 ? 9.175 15.366 -13.898 1.00 87.81 120 ALA A N 1
ATOM 969 C CA . ALA A 1 120 ? 10.142 15.380 -14.993 1.00 87.81 120 ALA A CA 1
ATOM 970 C C . ALA A 1 120 ? 9.734 16.332 -16.125 1.00 87.81 120 ALA A C 1
ATOM 972 O O . ALA A 1 120 ? 10.584 17.043 -16.656 1.00 87.81 120 ALA A O 1
ATOM 973 N N . ALA A 1 121 ? 8.444 16.404 -16.466 1.00 87.44 121 ALA A N 1
ATOM 974 C CA . ALA A 1 121 ? 7.933 17.318 -17.489 1.00 87.44 121 ALA A CA 1
ATOM 975 C C . ALA A 1 121 ? 8.113 18.808 -17.132 1.00 87.44 121 ALA A C 1
ATOM 977 O O . ALA A 1 121 ? 8.123 19.654 -18.027 1.00 87.44 121 ALA A O 1
ATOM 978 N N . LEU A 1 122 ? 8.260 19.135 -15.843 1.00 86.56 122 LEU A N 1
ATOM 979 C CA . LEU A 1 122 ? 8.542 20.493 -15.362 1.00 86.56 122 LEU A CA 1
ATOM 980 C C . LEU A 1 122 ? 10.038 20.848 -15.383 1.00 86.56 122 LEU A C 1
ATOM 982 O O . LEU A 1 122 ? 10.390 22.018 -15.227 1.00 86.56 122 LEU A O 1
ATOM 986 N N . GLN A 1 123 ? 10.921 19.863 -15.565 1.00 84.94 123 GLN A N 1
ATOM 987 C CA . GLN A 1 123 ? 12.365 20.070 -15.593 1.00 84.94 123 GLN A CA 1
ATOM 988 C C . GLN A 1 123 ? 12.872 20.400 -17.007 1.00 84.94 123 GLN A C 1
ATOM 990 O O . GLN A 1 123 ? 12.272 19.997 -18.008 1.00 84.94 123 GLN A O 1
ATOM 995 N N . PRO A 1 124 ? 14.016 21.101 -17.133 1.00 83.69 124 PRO A N 1
ATOM 996 C CA . PRO A 1 124 ? 14.703 21.237 -18.412 1.00 83.69 124 PRO A CA 1
ATOM 997 C C . PRO A 1 124 ? 15.034 19.869 -19.020 1.00 83.69 124 PRO A C 1
ATOM 999 O O . PRO A 1 124 ? 15.372 18.923 -18.308 1.00 83.69 124 PRO A O 1
ATOM 1002 N N . ALA A 1 125 ? 15.003 19.771 -20.350 1.00 76.62 125 ALA A N 1
ATOM 1003 C CA . ALA A 1 125 ? 15.325 18.529 -21.046 1.00 76.62 125 ALA A CA 1
ATOM 1004 C C . ALA A 1 125 ? 16.711 17.995 -20.632 1.00 76.62 125 ALA A C 1
ATOM 1006 O O . ALA A 1 125 ? 17.725 18.674 -20.794 1.00 76.62 125 ALA A O 1
ATOM 1007 N N . GLY A 1 126 ? 16.745 16.766 -20.110 1.00 67.69 126 GLY A N 1
ATOM 1008 C CA . GLY A 1 126 ? 17.971 16.100 -19.658 1.00 67.69 126 GLY A CA 1
ATOM 1009 C C . GLY A 1 126 ? 18.391 16.402 -18.215 1.00 67.69 126 GLY A C 1
ATOM 1010 O O . GLY A 1 126 ? 19.395 15.849 -17.771 1.00 67.69 126 GLY A O 1
ATOM 1011 N N . ALA A 1 127 ? 17.651 17.231 -17.473 1.00 78.25 127 ALA A N 1
ATOM 1012 C CA . ALA A 1 127 ? 17.859 17.384 -16.036 1.00 78.25 127 ALA A CA 1
ATOM 1013 C C . ALA A 1 127 ? 17.309 16.162 -15.280 1.00 78.25 127 ALA A C 1
ATOM 1015 O O . ALA A 1 127 ? 16.220 15.669 -15.573 1.00 78.25 127 ALA A O 1
ATOM 1016 N N . ALA A 1 128 ? 18.079 15.667 -14.310 1.00 76.50 128 ALA A N 1
ATOM 1017 C CA . ALA A 1 128 ? 17.641 14.593 -13.427 1.00 76.50 128 ALA A CA 1
ATOM 1018 C C . ALA A 1 128 ? 16.682 15.132 -12.357 1.00 76.50 128 ALA A C 1
ATOM 1020 O O . ALA A 1 128 ? 16.818 16.274 -11.915 1.00 76.50 128 ALA A O 1
ATOM 1021 N N . LEU A 1 129 ? 15.743 14.295 -11.918 1.00 83.62 129 LEU A N 1
ATOM 1022 C CA . LEU A 1 129 ? 14.901 14.606 -10.767 1.00 83.62 129 LEU A CA 1
ATOM 1023 C C . LEU A 1 129 ? 15.724 14.561 -9.479 1.00 83.62 129 LEU A C 1
ATOM 1025 O O . LEU A 1 129 ? 16.457 13.600 -9.242 1.00 83.62 129 LEU A O 1
ATOM 1029 N N . ASP A 1 130 ? 15.569 15.584 -8.641 1.00 84.25 130 ASP A N 1
ATOM 1030 C CA . ASP A 1 130 ? 16.135 15.591 -7.295 1.00 84.25 130 ASP A CA 1
ATOM 1031 C C . ASP A 1 130 ? 15.200 14.829 -6.352 1.00 84.25 130 ASP A C 1
ATOM 1033 O O . ASP A 1 130 ? 14.107 15.289 -6.017 1.00 84.25 130 ASP A O 1
ATOM 1037 N N . VAL A 1 131 ? 15.603 13.617 -5.981 1.00 85.69 131 VAL A N 1
ATOM 1038 C CA . VAL A 1 131 ? 14.806 12.699 -5.165 1.00 85.69 131 VAL A CA 1
ATOM 1039 C C . VAL A 1 131 ? 15.666 12.231 -4.006 1.00 85.69 131 VAL A C 1
ATOM 1041 O O . VAL A 1 131 ? 16.801 11.790 -4.195 1.00 85.69 131 VAL A O 1
ATOM 1044 N N . ALA A 1 132 ? 15.109 12.286 -2.795 1.00 88.88 132 ALA A N 1
ATOM 1045 C CA . ALA A 1 132 ? 15.811 11.854 -1.595 1.00 88.88 132 ALA A CA 1
ATOM 1046 C C . ALA A 1 132 ? 16.353 10.414 -1.762 1.00 88.88 132 ALA A C 1
ATOM 1048 O O . ALA A 1 132 ? 15.584 9.515 -2.122 1.00 88.88 132 ALA A O 1
ATOM 1049 N N . PRO A 1 133 ? 17.637 10.144 -1.449 1.00 89.50 133 PRO A N 1
ATOM 1050 C CA . PRO A 1 133 ? 18.235 8.821 -1.651 1.00 89.50 133 PRO A CA 1
ATOM 1051 C C . PRO A 1 133 ? 17.492 7.679 -0.945 1.00 89.50 133 PRO A C 1
ATOM 1053 O O . PRO A 1 133 ? 17.418 6.567 -1.463 1.00 89.50 133 PRO A O 1
ATOM 1056 N N . SER A 1 134 ? 16.911 7.949 0.228 1.00 88.44 134 SER A N 1
ATOM 1057 C CA . SER A 1 134 ? 16.104 6.981 0.977 1.00 88.44 134 SER A CA 1
ATOM 1058 C C . SER A 1 134 ? 14.802 6.622 0.259 1.00 88.44 134 SER A C 1
ATOM 1060 O O . SER A 1 134 ? 14.417 5.453 0.258 1.00 88.44 134 SER A O 1
ATOM 1062 N N . LEU A 1 135 ? 14.145 7.594 -0.381 1.00 89.38 135 LEU A N 1
ATOM 1063 C CA . LEU A 1 135 ? 12.955 7.355 -1.193 1.00 89.38 135 LEU A CA 1
ATOM 1064 C C . LEU A 1 135 ? 13.323 6.565 -2.452 1.00 89.38 135 LEU A C 1
ATOM 1066 O O . LEU A 1 135 ? 12.705 5.539 -2.710 1.00 89.38 135 LEU A O 1
ATOM 1070 N N . LEU A 1 136 ? 14.386 6.947 -3.171 1.00 90.81 136 LEU A N 1
ATOM 1071 C CA . LEU A 1 136 ? 14.865 6.175 -4.328 1.00 90.81 136 LEU A CA 1
ATOM 1072 C C . LEU A 1 136 ? 15.182 4.720 -3.968 1.00 90.81 136 LEU A C 1
ATOM 1074 O O . LEU A 1 136 ? 14.791 3.810 -4.696 1.00 90.81 136 LEU A O 1
ATOM 1078 N N . ALA A 1 137 ? 15.842 4.480 -2.831 1.00 91.50 137 ALA A N 1
ATOM 1079 C CA . ALA A 1 137 ? 16.109 3.127 -2.352 1.00 91.50 137 ALA A CA 1
ATOM 1080 C C . ALA A 1 137 ? 14.810 2.344 -2.098 1.00 91.50 137 ALA A C 1
ATOM 1082 O O . ALA A 1 137 ? 14.689 1.200 -2.539 1.00 91.50 137 ALA A O 1
ATOM 1083 N N . LYS A 1 138 ? 13.814 2.969 -1.452 1.00 93.56 138 LYS A N 1
ATOM 1084 C CA . LYS A 1 138 ? 12.499 2.358 -1.222 1.00 93.56 138 LYS A CA 1
ATOM 1085 C C . LYS A 1 138 ? 11.786 2.007 -2.531 1.00 93.56 138 LYS A C 1
ATOM 1087 O O . LYS A 1 138 ? 11.239 0.913 -2.636 1.00 93.56 138 LYS A O 1
ATOM 1092 N N . LEU A 1 139 ? 11.807 2.905 -3.513 1.00 93.44 139 LEU A N 1
ATOM 1093 C CA . LEU A 1 139 ? 11.152 2.704 -4.807 1.00 93.44 139 LEU A CA 1
ATOM 1094 C C . LEU A 1 139 ? 11.844 1.624 -5.643 1.00 93.44 139 LEU A C 1
ATOM 1096 O O . LEU A 1 139 ? 11.171 0.767 -6.209 1.00 93.44 139 LEU A O 1
ATOM 1100 N N . ASN A 1 140 ? 13.178 1.610 -5.665 1.00 92.69 140 ASN A N 1
ATOM 1101 C CA . ASN A 1 140 ? 13.960 0.576 -6.346 1.00 92.69 140 ASN A CA 1
ATOM 1102 C C . ASN A 1 140 ? 13.698 -0.816 -5.774 1.00 92.69 140 ASN A C 1
ATOM 1104 O O . ASN A 1 140 ? 13.546 -1.783 -6.521 1.00 92.69 140 ASN A O 1
ATOM 1108 N N . ASN A 1 141 ? 13.627 -0.920 -4.451 1.00 94.38 141 ASN A N 1
ATOM 1109 C CA . ASN A 1 141 ? 13.319 -2.174 -3.792 1.00 94.38 141 ASN A CA 1
ATOM 1110 C C . ASN A 1 141 ? 11.877 -2.637 -4.088 1.00 94.38 141 ASN A C 1
ATOM 1112 O O . ASN A 1 141 ? 11.679 -3.800 -4.439 1.00 94.38 141 ASN A O 1
ATOM 1116 N N . LEU A 1 142 ? 10.881 -1.740 -4.040 1.00 95.81 142 LEU A N 1
ATOM 1117 C CA . LEU A 1 142 ? 9.501 -2.089 -4.394 1.00 95.81 142 LEU A CA 1
ATOM 1118 C C . LEU A 1 142 ? 9.413 -2.545 -5.857 1.00 95.81 142 LEU A C 1
ATOM 1120 O O . LEU A 1 142 ? 8.829 -3.588 -6.147 1.00 95.81 142 LEU A O 1
ATOM 1124 N N . GLN A 1 143 ? 10.058 -1.820 -6.773 1.00 94.69 143 GLN A N 1
ATOM 1125 C CA . GLN A 1 143 ? 10.131 -2.178 -8.188 1.00 94.69 143 GLN A CA 1
ATOM 1126 C C . GLN A 1 143 ? 10.777 -3.556 -8.402 1.00 94.69 143 GLN A C 1
ATOM 1128 O O . GLN A 1 143 ? 10.303 -4.328 -9.239 1.00 94.69 143 GLN A O 1
ATOM 1133 N N . LEU A 1 144 ? 11.841 -3.871 -7.652 1.00 94.06 144 LEU A N 1
ATOM 1134 C CA . LEU A 1 144 ? 12.527 -5.163 -7.679 1.00 94.06 144 LEU A CA 1
ATOM 1135 C C . LEU A 1 144 ? 11.607 -6.304 -7.220 1.00 94.06 144 LEU A C 1
ATOM 1137 O O . LEU A 1 144 ? 11.517 -7.324 -7.900 1.00 94.06 144 LEU A O 1
ATOM 1141 N N . LEU A 1 145 ? 10.905 -6.136 -6.099 1.00 95.81 145 LEU A N 1
ATOM 1142 C CA . LEU A 1 145 ? 9.975 -7.143 -5.575 1.00 95.81 145 LEU A CA 1
ATOM 1143 C C . LEU A 1 145 ? 8.795 -7.371 -6.533 1.00 95.81 145 LEU A C 1
ATOM 1145 O O . LEU A 1 145 ? 8.388 -8.506 -6.795 1.00 95.81 145 LEU A O 1
ATOM 1149 N N . MET A 1 146 ? 8.298 -6.290 -7.133 1.00 96.50 146 MET A N 1
ATOM 1150 C CA . MET A 1 146 ? 7.213 -6.294 -8.115 1.00 96.50 146 MET A CA 1
ATOM 1151 C C . MET A 1 146 ? 7.576 -6.961 -9.449 1.00 96.50 146 MET A C 1
ATOM 1153 O O . MET A 1 146 ? 6.690 -7.228 -10.259 1.00 96.50 146 MET A O 1
ATOM 1157 N N . GLN A 1 147 ? 8.849 -7.292 -9.693 1.00 94.12 147 GLN A N 1
ATOM 1158 C CA . GLN A 1 147 ? 9.233 -8.082 -10.870 1.00 94.12 147 GLN A CA 1
ATOM 1159 C C . GLN A 1 147 ? 8.549 -9.455 -10.894 1.00 94.12 147 GLN A C 1
ATOM 1161 O O . GLN A 1 147 ? 8.301 -9.995 -11.971 1.00 94.12 147 GLN A O 1
ATOM 1166 N N . SER A 1 148 ? 8.174 -9.971 -9.720 1.00 95.38 148 SER A N 1
ATOM 1167 C CA . SER A 1 148 ? 7.389 -11.198 -9.563 1.00 95.38 148 SER A CA 1
ATOM 1168 C C . SER A 1 148 ? 6.031 -11.171 -10.282 1.00 95.38 148 SER A C 1
ATOM 1170 O O . SER A 1 148 ? 5.445 -12.227 -10.496 1.00 95.38 148 SER A O 1
ATOM 1172 N N . LEU A 1 149 ? 5.551 -9.997 -10.722 1.00 96.88 149 LEU A N 1
ATOM 1173 C CA . LEU A 1 149 ? 4.339 -9.870 -11.533 1.00 96.88 149 LEU A CA 1
ATOM 1174 C C . LEU A 1 149 ? 4.455 -10.580 -12.887 1.00 96.88 149 LEU A C 1
ATOM 1176 O O . LEU A 1 149 ? 3.483 -11.159 -13.360 1.00 96.88 149 LEU A O 1
ATOM 1180 N N . PHE A 1 150 ? 5.614 -10.498 -13.545 1.00 94.69 150 PHE A N 1
ATOM 1181 C CA . PHE A 1 150 ? 5.751 -10.898 -14.953 1.00 94.69 150 PHE A CA 1
ATOM 1182 C C . PHE A 1 150 ? 6.948 -11.807 -15.242 1.00 94.69 150 PHE A C 1
ATOM 1184 O O . PHE A 1 150 ? 7.146 -12.198 -16.392 1.00 94.69 150 PHE A O 1
ATOM 1191 N N . ARG A 1 151 ? 7.742 -12.153 -14.225 1.00 92.19 151 ARG A N 1
ATOM 1192 C CA . ARG A 1 151 ? 8.834 -13.124 -14.331 1.00 92.19 151 ARG A CA 1
ATOM 1193 C C . ARG A 1 151 ? 9.059 -13.854 -13.003 1.00 92.19 151 ARG A C 1
ATOM 1195 O O . ARG A 1 151 ? 8.647 -13.336 -11.965 1.00 92.19 151 ARG A O 1
ATOM 1202 N N . PRO A 1 152 ? 9.727 -15.019 -13.008 1.00 93.25 152 PRO A N 1
ATOM 1203 C CA . PRO A 1 152 ? 9.987 -15.764 -11.784 1.00 93.25 152 PRO A CA 1
ATOM 1204 C C . PRO A 1 152 ? 10.879 -14.979 -10.808 1.00 93.25 152 PRO A C 1
ATOM 1206 O O . PRO A 1 152 ? 11.941 -14.466 -11.169 1.00 93.25 152 PRO A O 1
ATOM 1209 N N . VAL A 1 153 ? 10.438 -14.897 -9.556 1.00 94.81 153 VAL A N 1
ATOM 1210 C CA . VAL A 1 153 ? 11.190 -14.330 -8.431 1.00 94.81 153 VAL A CA 1
ATOM 1211 C C . VAL A 1 153 ? 10.964 -15.232 -7.229 1.00 94.81 153 VAL A C 1
ATOM 1213 O O . VAL A 1 153 ? 9.825 -15.568 -6.910 1.00 94.81 153 VAL A O 1
ATOM 1216 N N . GLU A 1 154 ? 12.047 -15.604 -6.564 1.00 95.81 154 GLU A N 1
ATOM 1217 C CA . GLU A 1 154 ? 12.043 -16.388 -5.339 1.00 95.81 154 GLU A CA 1
ATOM 1218 C C . GLU A 1 154 ? 12.437 -15.492 -4.163 1.00 95.81 154 GLU A C 1
ATOM 1220 O O . GLU A 1 154 ? 13.462 -14.810 -4.199 1.00 95.81 154 GLU A O 1
ATOM 1225 N N . LEU A 1 155 ? 11.609 -15.485 -3.121 1.00 96.44 155 LEU A N 1
ATOM 1226 C CA . LEU A 1 155 ? 11.870 -14.770 -1.876 1.00 96.44 155 LEU A CA 1
ATOM 1227 C C . LEU A 1 155 ? 12.351 -15.794 -0.841 1.00 96.44 155 LEU A C 1
ATOM 1229 O O . LEU A 1 155 ? 11.546 -16.580 -0.338 1.00 96.44 155 LEU A O 1
ATOM 1233 N N . ASP A 1 156 ? 13.650 -15.824 -0.533 1.00 94.69 156 ASP A N 1
ATOM 1234 C CA . ASP A 1 156 ? 14.198 -16.837 0.376 1.00 94.69 156 ASP A CA 1
ATOM 1235 C C . ASP A 1 156 ? 13.871 -16.504 1.837 1.00 94.69 156 ASP A C 1
ATOM 1237 O O . ASP A 1 156 ? 14.480 -15.635 2.465 1.00 94.69 156 ASP A O 1
ATOM 1241 N N . ARG A 1 157 ? 12.900 -17.242 2.389 1.00 92.12 157 ARG A N 1
ATOM 1242 C CA . ARG A 1 157 ? 12.560 -17.272 3.823 1.00 92.12 157 ARG A CA 1
ATOM 1243 C C . ARG A 1 157 ? 12.193 -15.909 4.428 1.00 92.12 157 ARG A C 1
ATOM 1245 O O . ARG A 1 157 ? 12.383 -15.693 5.625 1.00 92.12 157 ARG A O 1
ATOM 1252 N N . PHE A 1 158 ? 11.592 -15.014 3.644 1.00 95.31 158 PHE A N 1
ATOM 1253 C CA . PHE A 1 158 ? 11.049 -13.753 4.154 1.00 95.31 158 PHE A CA 1
ATOM 1254 C C . PHE A 1 158 ? 9.788 -13.304 3.404 1.00 95.31 158 PHE A C 1
ATOM 1256 O O . PHE A 1 158 ? 9.554 -13.690 2.261 1.00 95.31 158 PHE A O 1
ATOM 1263 N N . THR A 1 159 ? 8.998 -12.448 4.056 1.00 95.81 159 THR A N 1
ATOM 1264 C CA . THR A 1 159 ? 7.829 -11.782 3.467 1.00 95.81 159 THR A CA 1
ATOM 1265 C C . THR A 1 159 ? 8.097 -10.276 3.468 1.00 95.81 159 THR A C 1
ATOM 1267 O O . THR A 1 159 ? 8.163 -9.707 4.554 1.00 95.81 159 THR A O 1
ATOM 1270 N N . PRO A 1 160 ? 8.273 -9.620 2.306 1.00 96.31 160 PRO A N 1
ATOM 1271 C CA . PRO A 1 160 ? 8.633 -8.198 2.221 1.00 96.31 160 PRO A CA 1
ATOM 1272 C C . PRO A 1 160 ? 7.555 -7.224 2.715 1.00 96.31 160 PRO A C 1
ATOM 1274 O O . PRO A 1 160 ? 7.837 -6.046 2.930 1.00 96.31 160 PRO A O 1
ATOM 1277 N N . TRP A 1 161 ? 6.322 -7.699 2.861 1.00 97.94 161 TRP A N 1
ATOM 1278 C CA . TRP A 1 161 ? 5.133 -6.883 3.067 1.00 97.94 161 TRP A CA 1
ATOM 1279 C C . TRP A 1 161 ? 4.358 -7.284 4.324 1.00 97.94 161 TRP A C 1
ATOM 1281 O O . TRP A 1 161 ? 4.451 -8.411 4.815 1.00 97.94 161 TRP A O 1
ATOM 1291 N N . THR A 1 162 ? 3.494 -6.378 4.768 1.00 98.56 162 THR A N 1
ATOM 1292 C CA . THR A 1 162 ? 2.388 -6.663 5.681 1.00 98.56 162 THR A CA 1
ATOM 1293 C C . THR A 1 162 ? 1.079 -6.543 4.909 1.00 98.56 162 THR A C 1
ATOM 1295 O O . THR A 1 162 ? 0.788 -5.485 4.357 1.00 98.56 162 THR A O 1
ATOM 1298 N N . MET A 1 163 ? 0.273 -7.609 4.912 1.00 98.25 163 MET A N 1
ATOM 1299 C CA . MET A 1 163 ? -1.101 -7.614 4.397 1.00 98.25 163 MET A CA 1
ATOM 1300 C C . MET A 1 163 ? -2.075 -7.903 5.537 1.00 98.25 163 MET A C 1
ATOM 1302 O O . MET A 1 163 ? -1.955 -8.925 6.217 1.00 98.25 163 MET A O 1
ATOM 1306 N N . ILE A 1 164 ? -3.039 -7.006 5.744 1.00 98.44 164 ILE A N 1
ATOM 1307 C CA . ILE A 1 164 ? -4.117 -7.161 6.724 1.00 98.44 164 ILE A CA 1
ATOM 1308 C C . ILE A 1 164 ? -5.444 -7.105 5.983 1.00 98.44 164 ILE A C 1
ATOM 1310 O O . ILE A 1 164 ? -5.801 -6.067 5.436 1.00 98.44 164 ILE A O 1
ATOM 1314 N N . LEU A 1 165 ? -6.175 -8.217 5.989 1.00 97.81 165 LEU A N 1
ATOM 1315 C CA . LEU A 1 165 ? -7.511 -8.317 5.412 1.00 97.81 165 LEU A CA 1
ATOM 1316 C C . LEU A 1 165 ? -8.522 -8.605 6.525 1.00 97.81 165 LEU A C 1
ATOM 1318 O O . LEU A 1 165 ? -8.459 -9.651 7.175 1.00 97.81 165 LEU A O 1
ATOM 1322 N N . VAL A 1 166 ? -9.470 -7.694 6.723 1.00 97.19 166 VAL A N 1
ATOM 1323 C CA . VAL A 1 166 ? -10.522 -7.794 7.744 1.00 97.19 166 VAL A CA 1
ATOM 1324 C C . VAL A 1 166 ? -11.902 -7.851 7.102 1.00 97.19 166 VAL A C 1
ATOM 1326 O O . VAL A 1 166 ? -12.138 -7.268 6.041 1.00 97.19 166 VAL A O 1
ATOM 1329 N N . GLU A 1 167 ? -12.816 -8.575 7.745 1.00 95.94 167 GLU A N 1
ATOM 1330 C CA . GLU A 1 167 ? -14.223 -8.558 7.356 1.00 95.94 167 GLU A CA 1
ATOM 1331 C C . GLU A 1 167 ? -14.854 -7.271 7.886 1.00 95.94 167 GLU A C 1
ATOM 1333 O O . GLU A 1 167 ? -14.679 -6.914 9.051 1.00 95.94 167 GLU A O 1
ATOM 1338 N N . MET A 1 168 ? -15.596 -6.581 7.034 1.00 93.44 168 MET A N 1
ATOM 1339 C CA . MET A 1 168 ? -16.312 -5.363 7.387 1.00 93.44 168 MET A CA 1
ATOM 1340 C C . MET A 1 168 ? -17.787 -5.674 7.603 1.00 93.44 168 MET A C 1
ATOM 1342 O O . MET A 1 168 ? -18.369 -6.543 6.944 1.00 93.44 168 MET A O 1
ATOM 1346 N N . GLU A 1 169 ? -18.422 -4.940 8.509 1.00 89.56 169 GLU A N 1
ATOM 1347 C CA . GLU A 1 169 ? -19.873 -4.823 8.475 1.00 89.56 169 GLU A CA 1
ATOM 1348 C C . GLU A 1 169 ? -20.262 -4.170 7.151 1.00 89.56 169 GLU A C 1
ATOM 1350 O O . GLU A 1 169 ? -19.709 -3.138 6.770 1.00 89.56 169 GLU A O 1
ATOM 1355 N N . ALA A 1 170 ? -21.168 -4.812 6.413 1.00 70.00 170 ALA A N 1
ATOM 1356 C CA . ALA A 1 170 ? -21.579 -4.293 5.123 1.00 70.00 170 ALA A CA 1
ATOM 1357 C C . ALA A 1 170 ? -22.180 -2.894 5.329 1.00 70.00 170 ALA A C 1
ATOM 1359 O O . ALA A 1 170 ? -23.113 -2.764 6.133 1.00 70.00 170 ALA A O 1
ATOM 1360 N N . PRO A 1 171 ? -21.706 -1.857 4.613 1.00 62.38 171 PRO A N 1
ATOM 1361 C CA . PRO A 1 171 ? -22.524 -0.670 4.474 1.00 62.38 171 PRO A CA 1
ATOM 1362 C C . PRO A 1 171 ? -23.880 -1.111 3.906 1.00 62.38 171 PRO A C 1
ATOM 1364 O O . PRO A 1 171 ? -23.960 -2.046 3.103 1.00 62.38 171 PRO A O 1
ATOM 1367 N N . GLY A 1 172 ? -24.967 -0.478 4.353 1.00 55.50 172 GLY A N 1
ATOM 1368 C CA . GLY A 1 172 ? -26.268 -0.695 3.721 1.00 55.50 172 GLY A CA 1
ATOM 1369 C C . GLY A 1 172 ? -26.167 -0.476 2.197 1.00 55.50 172 GLY A C 1
ATOM 1370 O O . GLY A 1 172 ? -25.274 0.251 1.760 1.00 55.50 172 GLY A O 1
ATOM 1371 N N . PRO A 1 173 ? -27.066 -1.059 1.384 1.00 50.59 173 PRO A N 1
ATOM 1372 C CA . PRO A 1 173 ? -26.956 -1.063 -0.081 1.00 50.59 173 PRO A CA 1
ATOM 1373 C C . PRO A 1 173 ? -26.778 0.322 -0.731 1.00 50.59 173 PRO A C 1
ATOM 1375 O O . PRO A 1 173 ? -26.265 0.417 -1.838 1.00 50.59 173 PRO A O 1
ATOM 1378 N N . GLU A 1 174 ? -27.182 1.396 -0.050 1.00 52.09 174 GLU A N 1
ATOM 1379 C CA . GLU A 1 174 ? -27.077 2.781 -0.528 1.00 52.09 174 GLU A CA 1
ATOM 1380 C C . GLU A 1 174 ? -25.748 3.481 -0.177 1.00 52.09 174 GLU A C 1
ATOM 1382 O O . GLU A 1 174 ? -25.548 4.630 -0.557 1.00 52.09 174 GLU A O 1
ATOM 1387 N N . LYS A 1 175 ? -24.846 2.820 0.565 1.00 57.25 175 LYS A N 1
ATOM 1388 C CA . LYS A 1 175 ? -23.571 3.378 1.061 1.00 57.25 175 LYS A CA 1
ATOM 1389 C C . LYS A 1 175 ? -22.335 2.595 0.584 1.00 57.25 175 LYS A C 1
ATOM 1391 O O . LYS A 1 175 ? -21.257 2.756 1.155 1.00 57.25 175 LYS A O 1
ATOM 1396 N N . GLU A 1 176 ? -22.475 1.696 -0.393 1.00 63.47 176 GLU A N 1
ATOM 1397 C CA . GLU A 1 176 ? -21.350 0.890 -0.888 1.00 63.47 176 GLU A CA 1
ATOM 1398 C C . GLU A 1 176 ? -20.424 1.724 -1.792 1.00 63.47 176 GLU A C 1
ATOM 1400 O O . GLU A 1 176 ? -20.504 1.667 -3.016 1.00 63.47 176 GLU A O 1
ATOM 1405 N N . ASP A 1 177 ? -19.522 2.485 -1.171 1.00 73.19 177 ASP A N 1
ATOM 1406 C CA . ASP A 1 177 ? -18.461 3.229 -1.853 1.00 73.19 177 ASP A CA 1
ATOM 1407 C C . ASP A 1 177 ? -17.138 2.454 -1.839 1.00 73.19 177 ASP A C 1
ATOM 1409 O O . ASP A 1 177 ? -16.811 1.749 -0.883 1.00 73.19 177 ASP A O 1
ATOM 1413 N N . PHE A 1 178 ? -16.338 2.631 -2.891 1.00 86.31 178 PHE A N 1
ATOM 1414 C CA . PHE A 1 178 ? -14.917 2.304 -2.847 1.00 86.31 178 PHE A CA 1
ATOM 1415 C C . PHE A 1 178 ? -14.181 3.447 -2.166 1.00 86.31 178 PHE A C 1
ATOM 1417 O O . PHE A 1 178 ? -14.160 4.576 -2.663 1.00 86.31 178 PHE A O 1
ATOM 1424 N N . ARG A 1 179 ? -13.556 3.151 -1.031 1.00 87.69 179 ARG A N 1
ATOM 1425 C CA . ARG A 1 179 ? -12.697 4.099 -0.326 1.00 87.69 179 ARG A CA 1
ATOM 1426 C C . ARG A 1 179 ? -11.293 3.544 -0.326 1.00 87.69 179 ARG A C 1
ATOM 1428 O O . ARG A 1 179 ? -11.103 2.374 -0.019 1.00 87.69 179 ARG A O 1
ATOM 1435 N N . TYR A 1 180 ? -10.311 4.377 -0.627 1.00 92.19 180 TYR A N 1
ATOM 1436 C CA . TYR A 1 180 ? -8.916 4.009 -0.461 1.00 92.19 180 TYR A CA 1
ATOM 1437 C C . TYR A 1 180 ? -8.116 5.204 0.045 1.00 92.19 180 TYR A C 1
ATOM 1439 O O . TYR A 1 180 ? -8.545 6.350 -0.080 1.00 92.19 180 TYR A O 1
ATOM 1447 N N . ASN A 1 181 ? -6.970 4.913 0.641 1.00 92.88 181 ASN A N 1
ATOM 1448 C CA . ASN A 1 181 ? -5.941 5.887 0.954 1.00 92.88 181 ASN A CA 1
ATOM 1449 C C . ASN A 1 181 ? -4.601 5.284 0.543 1.00 92.88 181 ASN A C 1
ATOM 1451 O O . ASN A 1 181 ? -4.433 4.062 0.522 1.00 92.88 181 ASN A O 1
ATOM 1455 N N . ASP A 1 182 ? -3.620 6.132 0.299 1.00 92.62 182 ASP A N 1
ATOM 1456 C CA . ASP A 1 182 ? -2.241 5.749 0.048 1.00 92.62 182 ASP A CA 1
ATOM 1457 C C . ASP A 1 182 ? -1.292 6.808 0.609 1.00 92.62 182 ASP A C 1
ATOM 1459 O O . ASP A 1 182 ? -1.677 7.951 0.855 1.00 92.62 182 ASP A O 1
ATOM 1463 N N . GLU A 1 183 ? -0.056 6.410 0.882 1.00 91.94 183 GLU A N 1
ATOM 1464 C CA . GLU A 1 183 ? 1.014 7.342 1.215 1.00 91.94 183 GLU A CA 1
ATOM 1465 C C . GLU A 1 183 ? 2.322 6.834 0.591 1.00 91.94 183 GLU A C 1
ATOM 1467 O O . GLU A 1 183 ? 2.786 5.718 0.853 1.00 91.94 183 GLU A O 1
ATOM 1472 N N . VAL A 1 184 ? 2.901 7.657 -0.288 1.00 86.12 184 VAL A N 1
ATOM 1473 C CA . VAL A 1 184 ? 4.031 7.279 -1.149 1.00 86.12 184 VAL A CA 1
ATOM 1474 C C . VAL A 1 184 ? 5.351 7.129 -0.384 1.00 86.12 184 VAL A C 1
ATOM 1476 O O . VAL A 1 184 ? 6.151 6.255 -0.715 1.00 86.12 184 VAL A O 1
ATOM 1479 N N . ASN A 1 185 ? 5.617 7.937 0.644 1.00 87.81 185 ASN A N 1
ATOM 1480 C CA . ASN A 1 185 ? 6.897 7.905 1.365 1.00 87.81 185 ASN A CA 1
ATOM 1481 C C . ASN A 1 185 ? 7.058 6.662 2.254 1.00 87.81 185 ASN A C 1
ATOM 1483 O O . ASN A 1 185 ? 8.175 6.191 2.507 1.00 87.81 185 ASN A O 1
ATOM 1487 N N . THR A 1 186 ? 5.947 6.143 2.752 1.00 93.75 186 THR A N 1
ATOM 1488 C CA . THR A 1 186 ? 5.825 4.990 3.643 1.00 93.75 186 THR A CA 1
ATOM 1489 C C . THR A 1 186 ? 5.359 3.742 2.896 1.00 93.75 186 THR A C 1
ATOM 1491 O O . THR A 1 186 ? 5.456 2.647 3.446 1.00 93.75 186 THR A O 1
ATOM 1494 N N . LEU A 1 187 ? 4.958 3.883 1.624 1.00 95.88 187 LEU A N 1
ATOM 1495 C CA . LEU A 1 187 ? 4.503 2.801 0.746 1.00 95.88 187 LEU A CA 1
ATOM 1496 C C . LEU A 1 187 ? 3.378 1.981 1.383 1.00 95.88 187 LEU A C 1
ATOM 1498 O O . LEU A 1 187 ? 3.373 0.746 1.326 1.00 95.88 187 LEU A O 1
ATOM 1502 N N . ILE A 1 188 ? 2.444 2.687 2.015 1.00 97.81 188 ILE A N 1
ATOM 1503 C CA . ILE A 1 188 ? 1.259 2.096 2.617 1.00 97.81 188 ILE A CA 1
ATOM 1504 C C . ILE A 1 188 ? 0.027 2.416 1.777 1.00 97.81 188 ILE A C 1
ATOM 1506 O O . ILE A 1 188 ? -0.127 3.514 1.246 1.00 97.81 188 ILE A O 1
ATOM 1510 N N . PHE A 1 189 ? -0.855 1.435 1.670 1.00 97.69 189 PHE A N 1
ATOM 1511 C CA . PHE A 1 189 ? -2.135 1.533 0.992 1.00 97.69 189 PHE A CA 1
ATOM 1512 C C . PHE A 1 189 ? -3.218 0.939 1.888 1.00 97.69 189 PHE A C 1
ATOM 1514 O O . PHE A 1 189 ? -2.984 -0.041 2.597 1.00 97.69 189 PHE A O 1
ATOM 1521 N N . SER A 1 190 ? -4.418 1.502 1.845 1.00 97.75 190 SER A N 1
ATOM 1522 C CA . SER A 1 190 ? -5.598 0.896 2.452 1.00 97.75 190 SER A CA 1
ATOM 1523 C C . SER A 1 190 ? -6.811 1.061 1.560 1.00 97.75 190 SER A C 1
ATOM 1525 O O . SER A 1 190 ? -6.925 2.062 0.859 1.00 97.75 190 SER A O 1
ATOM 1527 N N . MET A 1 191 ? -7.733 0.105 1.606 1.00 95.00 191 MET A N 1
ATOM 1528 C CA . MET A 1 191 ? -9.031 0.231 0.953 1.00 95.00 191 MET A CA 1
ATOM 1529 C C . MET A 1 191 ? -10.154 -0.419 1.752 1.00 95.00 191 MET A C 1
ATOM 1531 O O . MET A 1 191 ? -9.933 -1.360 2.511 1.00 95.00 191 MET A O 1
ATOM 1535 N N . GLU A 1 192 ? -11.366 0.062 1.520 1.00 92.25 192 GLU A N 1
ATOM 1536 C CA . GLU A 1 192 ? -12.623 -0.487 2.006 1.00 92.25 192 GLU A CA 1
ATOM 1537 C C . GLU A 1 192 ? -13.562 -0.663 0.810 1.00 92.25 192 GLU A C 1
ATOM 1539 O O . GLU A 1 192 ? -13.826 0.295 0.079 1.00 92.25 192 GLU A O 1
ATOM 1544 N N . ALA A 1 193 ? -14.042 -1.890 0.601 1.00 88.62 193 ALA A N 1
ATOM 1545 C CA . ALA A 1 193 ? -15.063 -2.205 -0.393 1.00 88.62 193 ALA A CA 1
ATOM 1546 C C . ALA A 1 193 ? -15.624 -3.621 -0.207 1.00 88.62 193 ALA A C 1
ATOM 1548 O O . ALA A 1 193 ? -14.928 -4.512 0.276 1.00 88.62 193 ALA A O 1
ATOM 1549 N N . ARG A 1 194 ? -16.870 -3.864 -0.643 1.00 85.81 194 ARG A N 1
ATOM 1550 C CA . ARG A 1 194 ? -17.489 -5.209 -0.701 1.00 85.81 194 ARG A CA 1
ATOM 1551 C C . ARG A 1 194 ? -17.437 -5.982 0.623 1.00 85.81 194 ARG A C 1
ATOM 1553 O O . ARG A 1 194 ? -17.200 -7.193 0.650 1.00 85.81 194 ARG A O 1
ATOM 1560 N N . GLY A 1 195 ? -17.625 -5.283 1.742 1.00 89.81 195 GLY A N 1
ATOM 1561 C CA . GLY A 1 195 ? -17.545 -5.896 3.068 1.00 89.81 195 GLY A CA 1
ATOM 1562 C C . GLY A 1 195 ? -16.131 -6.350 3.456 1.00 89.81 195 GLY A C 1
ATOM 1563 O O . GLY A 1 195 ? -15.997 -7.209 4.324 1.00 89.81 195 GLY A O 1
ATOM 1564 N N . ALA A 1 196 ? -15.087 -5.805 2.827 1.00 93.44 196 ALA A N 1
ATOM 1565 C CA . ALA A 1 196 ? -13.688 -6.081 3.125 1.00 93.44 196 ALA A CA 1
ATOM 1566 C C . ALA A 1 196 ? -12.906 -4.786 3.371 1.00 93.44 196 ALA A C 1
ATOM 1568 O O . ALA A 1 196 ? -13.098 -3.789 2.675 1.00 93.44 196 ALA A O 1
ATOM 1569 N N . GLY A 1 197 ? -12.004 -4.834 4.348 1.00 95.81 197 GLY A N 1
ATOM 1570 C CA . GLY A 1 197 ? -10.991 -3.815 4.591 1.00 95.81 197 GLY A CA 1
ATOM 1571 C C . GLY A 1 197 ? -9.612 -4.415 4.344 1.00 95.81 197 GLY A C 1
ATOM 1572 O O . GLY A 1 197 ? -9.302 -5.470 4.899 1.00 95.81 197 GLY A O 1
ATOM 1573 N N . LEU A 1 198 ? -8.795 -3.775 3.510 1.00 97.94 198 LEU A N 1
ATOM 1574 C CA . LEU A 1 198 ? -7.419 -4.181 3.219 1.00 97.94 198 LEU A CA 1
ATOM 1575 C C . LEU A 1 198 ? -6.453 -3.078 3.654 1.00 97.94 198 LEU A C 1
ATOM 1577 O O . LEU A 1 198 ? -6.674 -1.914 3.333 1.00 97.94 198 LEU A O 1
ATOM 1581 N N . ILE A 1 199 ? -5.369 -3.449 4.333 1.00 98.75 199 ILE A N 1
ATOM 1582 C CA . ILE A 1 199 ? -4.198 -2.599 4.579 1.00 98.75 199 ILE A CA 1
ATOM 1583 C C . ILE A 1 199 ? -2.964 -3.329 4.051 1.00 98.75 199 ILE A C 1
ATOM 1585 O O . ILE A 1 199 ? -2.777 -4.519 4.317 1.00 98.75 199 ILE A O 1
ATOM 1589 N N . SER A 1 200 ? -2.119 -2.604 3.329 1.00 98.50 200 SER A N 1
ATOM 1590 C CA . SER A 1 200 ? -0.918 -3.113 2.679 1.00 98.50 200 SER A CA 1
ATOM 1591 C C . SER A 1 200 ? 0.263 -2.204 3.000 1.00 98.50 200 SER A C 1
ATOM 1593 O O . SER A 1 200 ? 0.328 -1.090 2.489 1.00 98.50 200 SER A O 1
ATOM 1595 N N . CYS A 1 201 ? 1.214 -2.676 3.809 1.00 98.44 201 CYS A N 1
ATOM 1596 C CA . CYS A 1 201 ? 2.543 -2.067 3.902 1.00 98.44 201 CYS A CA 1
ATOM 1597 C C . CYS A 1 201 ? 3.447 -2.807 2.918 1.00 98.44 201 CYS A C 1
ATOM 1599 O O . CYS A 1 201 ? 3.752 -3.981 3.124 1.00 98.44 201 CYS A O 1
ATOM 1601 N N . LEU A 1 202 ? 3.850 -2.156 1.830 1.00 97.88 202 LEU A N 1
ATOM 1602 C CA . LEU A 1 202 ? 4.461 -2.853 0.693 1.00 97.88 202 LEU A CA 1
ATOM 1603 C C . LEU A 1 202 ? 5.933 -3.232 0.911 1.00 97.88 202 LEU A C 1
ATOM 1605 O O . LEU A 1 202 ? 6.496 -3.970 0.106 1.00 97.88 202 LEU A O 1
ATOM 1609 N N . GLN A 1 203 ? 6.575 -2.706 1.958 1.00 95.31 203 GLN A N 1
ATOM 1610 C CA . GLN A 1 203 ? 8.016 -2.858 2.154 1.00 95.31 203 GLN A CA 1
ATOM 1611 C C . GLN A 1 203 ? 8.458 -2.674 3.613 1.00 95.31 203 GLN A C 1
ATOM 1613 O O . GLN A 1 203 ? 9.265 -1.802 3.939 1.00 95.31 203 GLN A O 1
ATOM 1618 N N . ASP A 1 204 ? 7.914 -3.488 4.506 1.00 96.00 204 ASP A N 1
ATOM 1619 C CA . ASP A 1 204 ? 8.213 -3.446 5.940 1.00 96.00 204 ASP A CA 1
ATOM 1620 C C . ASP A 1 204 ? 8.705 -4.789 6.498 1.00 96.00 204 ASP A C 1
ATOM 1622 O O . ASP A 1 204 ? 8.862 -4.929 7.706 1.00 96.00 204 ASP A O 1
ATOM 1626 N N . ASN A 1 205 ? 8.926 -5.787 5.638 1.00 96.31 205 ASN A N 1
ATOM 1627 C CA . ASN A 1 205 ? 9.305 -7.153 6.005 1.00 96.31 205 ASN A CA 1
ATOM 1628 C C . ASN A 1 205 ? 8.366 -7.828 7.032 1.00 96.31 205 ASN A C 1
ATOM 1630 O O . ASN A 1 205 ? 8.789 -8.673 7.836 1.00 96.31 205 ASN A O 1
ATOM 1634 N N . GLY A 1 206 ? 7.085 -7.446 7.035 1.00 96.62 206 GLY A N 1
ATOM 1635 C CA . GLY A 1 206 ? 6.087 -7.969 7.966 1.00 96.62 206 GLY A CA 1
ATOM 1636 C C . GLY A 1 206 ? 6.135 -7.336 9.362 1.00 96.62 206 GLY A C 1
ATOM 1637 O O . GLY A 1 206 ? 5.437 -7.797 10.268 1.00 96.62 206 GLY A O 1
ATOM 1638 N N . GLU A 1 207 ? 6.960 -6.308 9.579 1.00 97.00 207 GLU A N 1
ATOM 1639 C CA . GLU A 1 207 ? 7.164 -5.727 10.908 1.00 97.00 207 GLU A CA 1
ATOM 1640 C C . GLU A 1 207 ? 5.945 -4.961 11.427 1.00 97.00 207 GLU A C 1
ATOM 1642 O O . GLU A 1 207 ? 5.686 -5.020 12.626 1.00 97.00 207 GLU A O 1
ATOM 1647 N N . ASN A 1 208 ? 5.132 -4.308 10.584 1.00 98.06 208 ASN A N 1
ATOM 1648 C CA . ASN A 1 208 ? 3.904 -3.670 11.081 1.00 98.06 208 ASN A CA 1
ATOM 1649 C C . ASN A 1 208 ? 2.885 -4.708 11.567 1.00 98.06 208 ASN A C 1
ATOM 1651 O O . ASN A 1 208 ? 2.190 -4.463 12.554 1.00 98.06 208 ASN A O 1
ATOM 1655 N N . LYS A 1 209 ? 2.821 -5.891 10.937 1.00 98.06 209 LYS A N 1
ATOM 1656 C CA . LYS A 1 209 ? 1.988 -7.003 11.424 1.00 98.06 209 LYS A CA 1
ATOM 1657 C C . LYS A 1 209 ? 2.429 -7.449 12.819 1.00 98.06 209 LYS A C 1
ATOM 1659 O O . LYS A 1 209 ? 1.580 -7.657 13.681 1.00 98.06 209 LYS A O 1
ATOM 1664 N N . ARG A 1 210 ? 3.745 -7.555 13.050 1.00 97.38 210 ARG A N 1
ATOM 1665 C CA . ARG A 1 210 ? 4.327 -7.891 14.365 1.00 97.38 210 ARG A CA 1
ATOM 1666 C C . ARG A 1 210 ? 4.077 -6.786 15.391 1.00 97.38 210 ARG A C 1
ATOM 1668 O O . ARG A 1 210 ? 3.655 -7.077 16.506 1.00 97.38 210 ARG A O 1
ATOM 1675 N N . TYR A 1 211 ? 4.274 -5.528 15.003 1.00 97.69 211 TYR A N 1
ATOM 1676 C CA . TYR A 1 211 ? 4.065 -4.359 15.859 1.00 97.69 211 TYR A CA 1
ATOM 1677 C C . TYR A 1 211 ? 2.627 -4.284 16.395 1.00 97.69 211 TYR A C 1
ATOM 1679 O O . TYR A 1 211 ? 2.417 -4.017 17.576 1.00 97.69 211 TYR A O 1
ATOM 1687 N N . HIS A 1 212 ? 1.636 -4.591 15.552 1.00 98.38 212 HIS A N 1
ATOM 1688 C CA . HIS A 1 212 ? 0.214 -4.567 15.916 1.00 98.38 212 HIS A CA 1
ATOM 1689 C C . HIS A 1 212 ? -0.356 -5.933 16.323 1.00 98.38 212 HIS A C 1
ATOM 1691 O O . HIS A 1 212 ? -1.573 -6.059 16.450 1.00 98.38 212 HIS A O 1
ATOM 1697 N N . GLN A 1 213 ? 0.475 -6.956 16.556 1.00 97.94 213 GLN A N 1
ATOM 1698 C CA . GLN A 1 213 ? 0.014 -8.334 16.778 1.00 97.94 213 GLN A CA 1
ATOM 1699 C C . GLN A 1 213 ? -1.061 -8.438 17.871 1.00 97.94 213 GLN A C 1
ATOM 1701 O O . GLN A 1 213 ? -2.125 -9.003 17.631 1.00 97.94 213 GLN A O 1
ATOM 1706 N N . GLY A 1 214 ? -0.836 -7.827 19.038 1.00 97.38 214 GLY A N 1
ATOM 1707 C CA . GLY A 1 214 ? -1.793 -7.896 20.149 1.00 97.38 214 GLY A CA 1
ATOM 1708 C C . GLY A 1 214 ? -3.147 -7.239 19.848 1.00 97.38 214 GLY A C 1
ATOM 1709 O O . GLY A 1 214 ? -4.165 -7.645 20.403 1.00 97.38 214 GLY A O 1
ATOM 1710 N N . LEU A 1 215 ? -3.185 -6.242 18.959 1.00 97.69 215 LEU A N 1
ATOM 1711 C CA . LEU A 1 215 ? -4.430 -5.653 18.462 1.00 97.69 215 LEU A CA 1
ATOM 1712 C C . LEU A 1 215 ? -5.099 -6.585 17.442 1.00 97.69 215 LEU A C 1
ATOM 1714 O O . LEU A 1 215 ? -6.299 -6.835 17.544 1.00 97.69 215 LEU A O 1
ATOM 1718 N N . LEU A 1 216 ? -4.327 -7.115 16.490 1.00 98.31 216 LEU A N 1
ATOM 1719 C CA . LEU A 1 216 ? -4.822 -8.014 15.445 1.00 98.31 216 LEU A CA 1
ATOM 1720 C C . LEU A 1 216 ? -5.457 -9.284 16.033 1.00 98.31 216 LEU A C 1
ATOM 1722 O O . LEU A 1 216 ? -6.529 -9.686 15.591 1.00 98.31 216 LEU A O 1
ATOM 1726 N N . GLU A 1 217 ? -4.857 -9.858 17.077 1.00 97.81 217 GLU A N 1
ATOM 1727 C CA . GLU A 1 217 ? -5.397 -11.015 17.806 1.00 97.81 217 GLU A CA 1
ATOM 1728 C C . GLU A 1 217 ? -6.757 -10.711 18.462 1.00 97.81 217 GLU A C 1
ATOM 1730 O O . GLU A 1 217 ? -7.652 -11.553 18.481 1.00 97.81 217 GLU A O 1
ATOM 1735 N N . ARG A 1 218 ? -6.965 -9.487 18.967 1.00 97.38 218 ARG A N 1
ATOM 1736 C CA . ARG A 1 218 ? -8.230 -9.088 19.618 1.00 97.38 218 ARG A CA 1
ATOM 1737 C C . ARG A 1 218 ? -9.379 -8.887 18.634 1.00 97.38 218 ARG A C 1
ATOM 1739 O O . ARG A 1 218 ? -10.540 -9.057 19.012 1.00 97.38 218 ARG A O 1
ATOM 1746 N N . ILE A 1 219 ? -9.064 -8.519 17.393 1.00 97.19 219 ILE A N 1
ATOM 1747 C CA . ILE A 1 219 ? -10.050 -8.328 16.321 1.00 97.19 219 ILE A CA 1
ATOM 1748 C C . ILE A 1 219 ? -10.199 -9.563 15.425 1.00 97.19 219 ILE A C 1
ATOM 1750 O O . ILE A 1 219 ? -11.023 -9.560 14.510 1.00 97.19 219 ILE A O 1
ATOM 1754 N N . GLU A 1 220 ? -9.435 -10.628 15.673 1.00 96.19 220 GLU A N 1
ATOM 1755 C CA . GLU A 1 220 ? -9.493 -11.839 14.865 1.00 96.19 220 GLU A CA 1
ATOM 1756 C C . GLU A 1 220 ? -10.907 -12.447 14.870 1.00 96.19 220 GLU A C 1
ATOM 1758 O O . GLU A 1 220 ? -11.567 -12.602 15.905 1.00 96.19 220 GLU A O 1
ATOM 1763 N N . GLY A 1 221 ? -11.407 -12.755 13.671 1.00 94.75 221 GLY A N 1
ATOM 1764 C CA . GLY A 1 221 ? -12.755 -13.287 13.469 1.00 94.75 221 GLY A CA 1
ATOM 1765 C C . GLY A 1 221 ? -13.889 -12.309 13.804 1.00 94.75 221 GLY A C 1
ATOM 1766 O O . GLY A 1 221 ? -15.042 -12.736 13.891 1.00 94.75 221 GLY A O 1
ATOM 1767 N N . LYS A 1 222 ? -13.595 -11.021 14.022 1.00 96.19 222 LYS A N 1
ATOM 1768 C CA . LYS A 1 222 ? -14.603 -9.968 14.195 1.00 96.19 222 LYS A CA 1
ATOM 1769 C C . LYS A 1 222 ? -14.880 -9.269 12.871 1.00 96.19 222 LYS A C 1
ATOM 1771 O O . LYS A 1 222 ? -14.014 -9.192 12.003 1.00 96.19 222 LYS A O 1
ATOM 1776 N N . LYS A 1 223 ? -16.097 -8.740 12.752 1.00 95.69 223 LYS A N 1
ATOM 1777 C CA . LYS A 1 223 ? -16.454 -7.788 11.702 1.00 95.69 223 LYS A CA 1
ATOM 1778 C C . LYS A 1 223 ? -16.217 -6.387 12.231 1.00 95.69 223 LYS A C 1
ATOM 1780 O O . LYS A 1 223 ? -16.652 -6.095 13.343 1.00 95.69 223 LYS A O 1
ATOM 1785 N N . LEU A 1 224 ? -15.525 -5.558 11.461 1.00 96.00 224 LEU A N 1
ATOM 1786 C CA . LEU A 1 224 ? -15.273 -4.174 11.837 1.00 96.00 224 LEU A CA 1
ATOM 1787 C C . LEU A 1 224 ? -16.330 -3.250 11.241 1.00 96.00 224 LEU A C 1
ATOM 1789 O O . LEU A 1 224 ? -16.671 -3.354 10.064 1.00 96.00 224 LEU A O 1
ATOM 1793 N N . GLN A 1 225 ? -16.801 -2.297 12.037 1.00 93.12 225 GLN A N 1
ATOM 1794 C CA . GLN A 1 225 ? -17.524 -1.143 11.513 1.00 93.12 225 GLN A CA 1
ATOM 1795 C C . GLN A 1 225 ? -16.560 -0.193 10.781 1.00 93.12 225 GLN A C 1
ATOM 1797 O O . GLN A 1 225 ? -15.379 -0.129 11.141 1.00 93.12 225 GLN A O 1
ATOM 1802 N N . PRO A 1 226 ? -17.038 0.623 9.824 1.00 92.62 226 PRO A N 1
ATOM 1803 C CA . PRO A 1 226 ? -16.177 1.539 9.071 1.00 92.62 226 PRO A CA 1
ATOM 1804 C C . PRO A 1 226 ? -15.327 2.473 9.951 1.00 92.62 226 PRO A C 1
ATOM 1806 O O . PRO A 1 226 ? -14.168 2.733 9.636 1.00 92.62 226 PRO A O 1
ATOM 1809 N N . ILE A 1 227 ? -15.843 2.920 11.104 1.00 93.56 227 ILE A N 1
ATOM 1810 C CA . ILE A 1 227 ? -15.070 3.744 12.050 1.00 93.56 227 ILE A CA 1
ATOM 1811 C C . ILE A 1 227 ? -13.918 2.978 12.718 1.00 93.56 227 ILE A C 1
ATOM 1813 O O . ILE A 1 227 ? -12.844 3.538 12.943 1.00 93.56 227 ILE A O 1
ATOM 1817 N N . GLN A 1 228 ? -14.119 1.689 13.000 1.00 96.62 228 GLN A N 1
ATOM 1818 C CA . GLN A 1 228 ? -13.105 0.813 13.588 1.00 96.62 228 GLN A CA 1
ATOM 1819 C C . GLN A 1 228 ? -12.008 0.505 12.575 1.00 96.62 228 GLN A C 1
ATOM 1821 O O . GLN A 1 228 ? -10.829 0.522 12.915 1.00 96.62 228 GLN A O 1
ATOM 1826 N N . PHE A 1 229 ? -12.379 0.271 11.315 1.00 96.75 229 PHE A N 1
ATOM 1827 C CA . PHE A 1 229 ? -11.398 0.095 10.250 1.00 96.75 229 PHE A CA 1
ATOM 1828 C C . PHE A 1 229 ? -10.621 1.382 9.970 1.00 96.75 229 PHE A C 1
ATOM 1830 O O . PHE A 1 229 ? -9.406 1.327 9.828 1.00 96.75 229 PHE A O 1
ATOM 1837 N N . ALA A 1 230 ? -11.275 2.547 9.991 1.00 96.56 230 ALA A N 1
ATOM 1838 C CA . ALA A 1 230 ? -10.591 3.834 9.894 1.00 96.56 230 ALA A CA 1
ATOM 1839 C C . ALA A 1 230 ? -9.561 4.034 11.026 1.00 96.56 230 ALA A C 1
ATOM 1841 O O . ALA A 1 230 ? -8.459 4.517 10.770 1.00 96.56 230 ALA A O 1
ATOM 1842 N N . GLU A 1 231 ? -9.871 3.599 12.255 1.00 98.19 231 GLU A N 1
ATOM 1843 C CA . GLU A 1 231 ? -8.899 3.581 13.358 1.00 98.19 231 GLU A CA 1
ATOM 1844 C C . GLU A 1 231 ? -7.744 2.606 13.094 1.00 98.19 231 GLU A C 1
ATOM 1846 O O . GLU A 1 231 ? -6.582 2.950 13.313 1.00 98.19 231 GLU A O 1
ATOM 1851 N N . LEU A 1 232 ? -8.041 1.401 12.597 1.00 98.62 232 LEU A N 1
ATOM 1852 C CA . LEU A 1 232 ? -7.023 0.411 12.250 1.00 98.62 232 LEU A CA 1
ATOM 1853 C C . LEU A 1 232 ? -6.073 0.967 11.179 1.00 98.62 232 LEU A C 1
ATOM 1855 O O . LEU A 1 232 ? -4.857 0.900 11.353 1.00 98.62 232 LEU A O 1
ATOM 1859 N N . CYS A 1 233 ? -6.608 1.590 10.127 1.00 98.62 233 CYS A N 1
ATOM 1860 C CA . CYS A 1 233 ? -5.821 2.284 9.114 1.00 98.62 233 CYS A CA 1
ATOM 1861 C C . CYS A 1 233 ? -4.944 3.369 9.745 1.00 98.62 233 CYS A C 1
ATOM 1863 O O . CYS A 1 233 ? -3.735 3.345 9.546 1.00 98.62 233 CYS A O 1
ATOM 1865 N N . ALA A 1 234 ? -5.497 4.261 10.573 1.00 98.50 234 ALA A N 1
ATOM 1866 C CA . ALA A 1 234 ? -4.716 5.314 11.226 1.00 98.50 234 ALA A CA 1
ATOM 1867 C C . ALA A 1 234 ? -3.529 4.761 12.036 1.00 98.50 234 ALA A C 1
ATOM 1869 O O . ALA A 1 234 ? -2.428 5.313 11.982 1.00 98.50 234 ALA A O 1
ATOM 1870 N N . ARG A 1 235 ? -3.725 3.643 12.749 1.00 98.62 235 ARG A N 1
ATOM 1871 C CA . ARG A 1 235 ? -2.654 2.978 13.507 1.00 98.62 235 ARG A CA 1
ATOM 1872 C C . ARG A 1 235 ? -1.541 2.452 12.607 1.00 98.62 235 ARG A C 1
ATOM 1874 O O . ARG A 1 235 ? -0.373 2.630 12.943 1.00 98.62 235 ARG A O 1
ATOM 1881 N N . PHE A 1 236 ? -1.896 1.837 11.482 1.00 98.75 236 PHE A N 1
ATOM 1882 C CA . PHE A 1 236 ? -0.935 1.307 10.514 1.00 98.75 236 PHE A CA 1
ATOM 1883 C C . PHE A 1 236 ? -0.216 2.408 9.725 1.00 98.75 236 PHE A C 1
ATOM 1885 O O . PHE A 1 236 ? 0.990 2.313 9.524 1.00 98.75 236 PHE A O 1
ATOM 1892 N N . TYR A 1 237 ? -0.909 3.479 9.330 1.00 98.62 237 TYR A N 1
ATOM 1893 C CA . TYR A 1 237 ? -0.283 4.636 8.677 1.00 98.62 237 TYR A CA 1
ATOM 1894 C C . TYR A 1 237 ? 0.706 5.320 9.616 1.00 98.62 237 TYR A C 1
ATOM 1896 O O . TYR A 1 237 ? 1.817 5.661 9.209 1.00 98.62 237 TYR A O 1
ATOM 1904 N N . TYR A 1 238 ? 0.343 5.470 10.893 1.00 98.62 238 TYR A N 1
ATOM 1905 C CA . TYR A 1 238 ? 1.258 6.058 11.857 1.00 98.62 238 TYR A CA 1
ATOM 1906 C C . TYR A 1 238 ? 2.451 5.140 12.154 1.00 98.62 238 TYR A C 1
ATOM 1908 O O . TYR A 1 238 ? 3.587 5.605 12.136 1.00 98.62 238 TYR A O 1
ATOM 1916 N N . SER A 1 239 ? 2.249 3.833 12.347 1.00 98.50 239 SER A N 1
ATOM 1917 C CA . SER A 1 239 ? 3.380 2.919 12.558 1.00 98.50 239 SER A CA 1
ATOM 1918 C C . SER A 1 239 ? 4.273 2.780 11.321 1.00 98.50 239 SER A C 1
ATOM 1920 O O . SER A 1 239 ? 5.485 2.666 11.475 1.00 9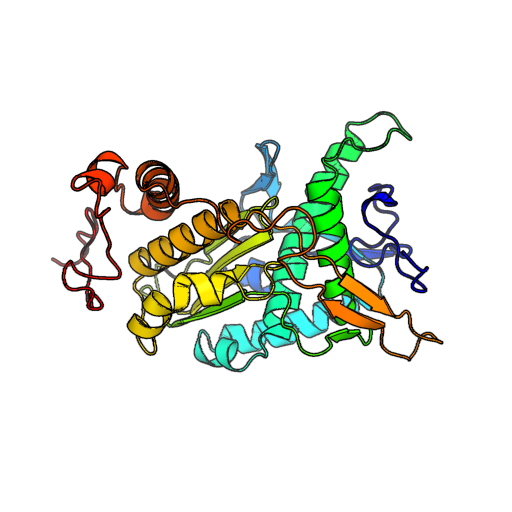8.50 239 SER A O 1
ATOM 1922 N N . ALA A 1 240 ? 3.726 2.869 10.105 1.00 97.88 240 ALA A N 1
ATOM 1923 C CA . ALA A 1 240 ? 4.521 2.907 8.877 1.00 97.88 240 ALA A CA 1
ATOM 1924 C C . ALA A 1 240 ? 5.386 4.175 8.784 1.00 97.88 240 ALA A C 1
ATOM 1926 O O . ALA A 1 240 ? 6.511 4.109 8.292 1.00 97.88 240 ALA A O 1
ATOM 1927 N N . TYR A 1 241 ? 4.907 5.305 9.314 1.00 97.00 241 TYR A N 1
ATOM 1928 C CA . TYR A 1 241 ? 5.719 6.511 9.493 1.00 97.00 241 TYR A CA 1
ATOM 1929 C C . TYR A 1 241 ? 6.812 6.328 10.560 1.00 97.00 241 TYR A C 1
ATOM 1931 O O . TYR A 1 241 ? 7.944 6.760 10.355 1.00 97.00 241 TYR A O 1
ATOM 1939 N N . LEU A 1 242 ? 6.502 5.659 11.678 1.00 97.06 242 LEU A N 1
ATOM 1940 C CA . LEU A 1 242 ? 7.473 5.367 12.742 1.00 97.06 242 LEU A CA 1
ATOM 1941 C C . LEU A 1 242 ? 8.524 4.326 12.328 1.00 97.06 242 LEU A C 1
ATOM 1943 O O . LEU A 1 242 ? 9.571 4.239 12.970 1.00 97.06 242 LEU A O 1
ATOM 1947 N N . PHE A 1 243 ? 8.257 3.522 11.296 1.00 95.31 243 PHE A N 1
ATOM 1948 C CA . PHE A 1 243 ? 9.185 2.515 10.795 1.00 95.31 243 PHE A CA 1
ATOM 1949 C C . PHE A 1 243 ? 10.425 3.182 10.187 1.00 95.31 243 PHE A C 1
ATOM 1951 O O . PHE A 1 243 ? 10.433 3.682 9.061 1.00 95.31 243 PHE A O 1
ATOM 1958 N N . ASN A 1 244 ? 11.516 3.168 10.945 1.00 89.62 244 ASN A N 1
ATOM 1959 C CA . ASN A 1 244 ? 12.722 3.952 10.679 1.00 89.62 244 ASN A CA 1
ATOM 1960 C C . ASN A 1 244 ? 13.813 3.119 9.975 1.00 89.62 244 ASN A C 1
ATOM 1962 O O . ASN A 1 244 ? 15.017 3.312 10.187 1.00 89.62 244 ASN A O 1
ATOM 1966 N N . ARG A 1 245 ? 13.402 2.148 9.150 1.00 89.44 245 ARG A N 1
ATOM 1967 C CA . ARG A 1 245 ? 14.294 1.270 8.382 1.00 89.44 245 ARG A CA 1
ATOM 1968 C C . ARG A 1 245 ? 13.958 1.310 6.896 1.00 89.44 245 ARG A C 1
ATOM 1970 O O . ARG A 1 245 ? 12.806 1.421 6.493 1.00 89.44 245 ARG A O 1
ATOM 1977 N N . VAL A 1 246 ? 14.996 1.175 6.076 1.00 91.44 246 VAL A N 1
ATOM 1978 C CA . VAL A 1 246 ? 14.872 0.830 4.656 1.00 91.44 246 VAL A CA 1
ATOM 1979 C C . VAL A 1 246 ? 15.427 -0.585 4.524 1.00 91.44 246 VAL A C 1
ATOM 1981 O O . VAL A 1 246 ? 16.641 -0.747 4.682 1.00 91.44 246 VAL A O 1
ATOM 1984 N N . PRO A 1 247 ? 14.578 -1.6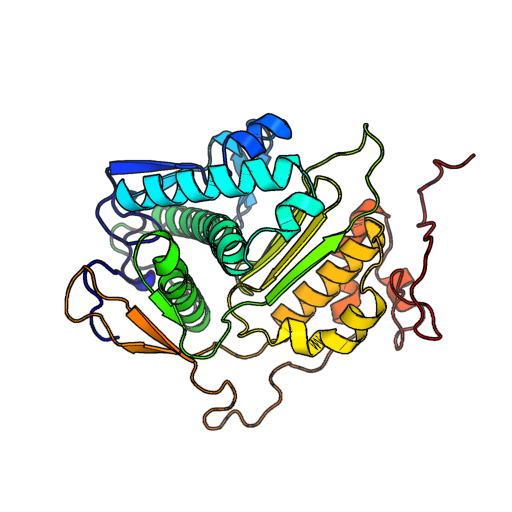07 4.306 1.00 92.56 247 PRO A N 1
ATOM 1985 C CA . PRO A 1 247 ? 15.046 -2.973 4.114 1.00 92.56 247 PRO A CA 1
ATOM 1986 C C . PRO A 1 247 ? 16.122 -3.049 3.027 1.00 92.56 247 PRO A C 1
ATOM 1988 O O . PRO A 1 247 ? 16.037 -2.367 2.004 1.00 92.56 247 PRO A O 1
ATOM 1991 N N . GLN A 1 248 ? 17.149 -3.862 3.258 1.00 92.50 248 GLN A N 1
ATOM 1992 C CA . GLN A 1 248 ? 18.205 -4.122 2.282 1.00 92.50 248 GLN A CA 1
ATOM 1993 C C . GLN A 1 248 ? 18.115 -5.572 1.829 1.00 92.50 248 GLN A C 1
ATOM 1995 O O . GLN A 1 248 ? 17.839 -6.461 2.635 1.00 92.50 248 GLN A O 1
ATOM 2000 N N . TYR A 1 249 ? 18.374 -5.798 0.546 1.00 93.62 249 TYR A N 1
ATOM 2001 C CA . TYR A 1 249 ? 18.230 -7.108 -0.069 1.00 93.62 249 TYR A CA 1
ATOM 2002 C C . TYR A 1 249 ? 19.520 -7.534 -0.759 1.00 93.62 249 TYR A C 1
ATOM 2004 O O . TYR A 1 249 ? 20.151 -6.746 -1.471 1.00 93.62 249 TYR A O 1
ATOM 2012 N N . LEU A 1 250 ? 19.887 -8.799 -0.572 1.00 94.00 250 LEU A N 1
ATOM 2013 C CA . LEU A 1 250 ? 20.844 -9.479 -1.430 1.00 94.00 250 LEU A CA 1
ATOM 2014 C C . LEU A 1 250 ? 20.075 -10.033 -2.626 1.00 94.00 250 LEU A C 1
ATOM 2016 O O . LEU A 1 250 ? 19.021 -10.646 -2.471 1.00 94.00 250 LEU A O 1
ATOM 2020 N N . VAL A 1 251 ? 20.585 -9.765 -3.824 1.00 93.31 251 VAL A N 1
ATOM 2021 C CA . VAL A 1 251 ? 19.919 -10.136 -5.071 1.00 93.31 251 VAL A CA 1
ATOM 2022 C C . VAL A 1 251 ? 20.852 -11.012 -5.877 1.00 93.31 251 VAL A C 1
ATOM 2024 O O . VAL A 1 251 ? 21.937 -10.570 -6.263 1.00 93.31 251 VAL A O 1
ATOM 2027 N N . TYR A 1 252 ? 20.400 -12.227 -6.152 1.00 92.88 252 TYR A N 1
ATOM 2028 C CA . TYR A 1 252 ? 21.091 -13.200 -6.980 1.00 92.88 252 TYR A CA 1
ATOM 2029 C C . TYR A 1 252 ? 20.429 -13.181 -8.362 1.00 92.88 252 TYR A C 1
ATOM 2031 O O . TYR A 1 252 ? 19.284 -13.620 -8.505 1.00 92.88 252 TYR A O 1
ATOM 2039 N N . PRO A 1 253 ? 21.083 -12.586 -9.378 1.00 88.06 253 PRO A N 1
ATOM 2040 C CA . PRO A 1 253 ? 20.520 -12.515 -10.715 1.00 88.06 253 PRO A CA 1
ATOM 2041 C C . PRO A 1 253 ? 20.451 -13.920 -11.333 1.00 88.06 253 PRO A C 1
ATOM 2043 O O . PRO A 1 253 ? 21.317 -14.752 -11.053 1.00 88.06 253 PRO A O 1
ATOM 2046 N N . PRO A 1 254 ? 19.469 -14.170 -12.209 1.00 86.75 254 PRO A N 1
ATOM 2047 C CA . PRO A 1 254 ? 19.328 -15.459 -12.860 1.00 86.75 254 PRO A CA 1
ATOM 2048 C C . PRO A 1 254 ? 20.452 -15.663 -13.886 1.00 86.75 254 PRO A C 1
ATOM 2050 O O . PRO A 1 254 ? 20.949 -14.698 -14.480 1.00 86.75 254 PRO A O 1
ATOM 2053 N N . GLY A 1 255 ? 20.852 -16.915 -14.117 1.00 80.62 255 GLY A N 1
ATOM 2054 C CA . GLY A 1 255 ? 21.865 -17.265 -15.115 1.00 80.62 255 GLY A CA 1
ATOM 2055 C C . GLY A 1 255 ? 21.375 -17.097 -16.558 1.00 80.62 255 GLY A C 1
ATOM 2056 O O . GLY A 1 255 ? 22.180 -16.900 -17.469 1.00 80.62 255 GLY A O 1
ATOM 2057 N N . ASN A 1 256 ? 20.057 -17.134 -16.773 1.00 78.75 256 ASN A N 1
ATOM 2058 C CA . ASN A 1 256 ? 19.380 -16.880 -18.048 1.00 78.75 256 ASN A CA 1
ATOM 2059 C C . ASN A 1 256 ? 17.984 -16.257 -17.819 1.00 78.75 256 ASN A C 1
ATOM 2061 O O . ASN A 1 256 ? 17.617 -15.947 -16.693 1.00 78.75 256 ASN A O 1
ATOM 2065 N N . ALA A 1 257 ? 17.216 -16.010 -18.883 1.00 69.44 257 ALA A N 1
ATOM 2066 C CA . ALA A 1 257 ? 15.933 -15.303 -18.788 1.00 69.44 257 ALA A CA 1
ATOM 2067 C C . ALA A 1 257 ? 14.786 -16.122 -18.157 1.00 69.4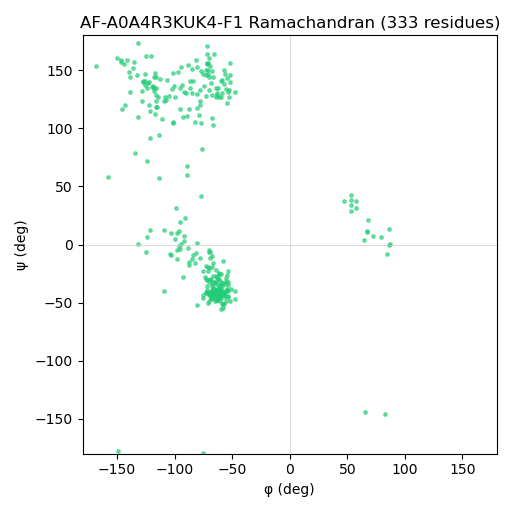4 257 ALA A C 1
ATOM 2069 O O . ALA A 1 257 ? 13.800 -15.519 -17.734 1.00 69.44 257 ALA A O 1
ATOM 2070 N N . ASP A 1 258 ? 14.912 -17.451 -18.097 1.00 76.19 258 ASP A N 1
ATOM 2071 C CA . ASP A 1 258 ? 13.863 -18.362 -17.615 1.00 76.19 258 ASP A CA 1
ATOM 2072 C C . ASP A 1 258 ? 14.064 -18.767 -16.141 1.00 76.19 258 ASP A C 1
ATOM 2074 O O . ASP A 1 258 ? 13.162 -19.317 -15.507 1.00 76.19 258 ASP A O 1
ATOM 2078 N N . GLU A 1 259 ? 15.241 -18.485 -15.581 1.00 87.12 259 GLU A N 1
ATOM 2079 C CA . GLU A 1 259 ? 15.565 -18.708 -14.174 1.00 87.12 259 GLU A CA 1
ATOM 2080 C C . GLU A 1 259 ? 15.025 -17.591 -13.268 1.00 87.12 259 GLU A C 1
ATOM 2082 O O . GLU A 1 259 ? 14.856 -16.436 -13.672 1.00 87.12 259 GLU A O 1
ATOM 2087 N N . ALA A 1 260 ? 14.767 -17.940 -12.007 1.00 91.69 260 ALA A N 1
ATOM 2088 C CA . ALA A 1 260 ? 14.269 -16.994 -11.022 1.00 91.69 260 ALA A CA 1
ATOM 2089 C C . ALA A 1 260 ? 15.360 -16.048 -10.522 1.00 91.69 260 ALA A C 1
ATOM 2091 O O . ALA A 1 260 ? 16.521 -16.417 -10.359 1.00 91.69 260 ALA A O 1
ATOM 2092 N N . ILE A 1 261 ? 14.954 -14.818 -10.214 1.00 93.19 261 ILE A N 1
ATOM 2093 C CA . ILE A 1 261 ? 15.750 -13.940 -9.355 1.00 93.19 261 ILE A CA 1
ATOM 2094 C C . ILE A 1 261 ? 15.532 -14.395 -7.927 1.00 93.19 261 ILE A C 1
ATOM 2096 O O . ILE A 1 261 ? 14.401 -14.335 -7.448 1.00 93.19 261 ILE A O 1
ATOM 2100 N N . THR A 1 262 ? 16.595 -14.785 -7.236 1.00 95.56 262 THR A N 1
ATOM 2101 C CA . THR A 1 262 ? 16.508 -15.056 -5.801 1.00 95.56 262 THR A CA 1
ATOM 2102 C C . THR A 1 262 ? 16.814 -13.776 -5.037 1.00 95.56 262 THR A C 1
ATOM 2104 O O . THR A 1 262 ? 17.800 -13.082 -5.306 1.00 95.56 262 THR A O 1
ATOM 2107 N N . ILE A 1 263 ? 15.942 -13.442 -4.095 1.00 96.00 263 ILE A N 1
ATOM 2108 C CA . ILE A 1 263 ? 16.078 -12.293 -3.210 1.00 96.00 263 ILE A CA 1
ATOM 2109 C C . ILE A 1 263 ? 16.161 -12.824 -1.785 1.00 96.00 263 ILE A C 1
ATOM 2111 O O . ILE A 1 263 ? 15.343 -13.640 -1.373 1.00 96.00 263 ILE A O 1
ATOM 2115 N N . GLU A 1 264 ? 17.130 -12.326 -1.031 1.00 95.75 264 GLU A N 1
ATOM 2116 C CA . GLU A 1 264 ? 17.275 -12.572 0.401 1.00 95.75 264 GLU A CA 1
ATOM 2117 C C . GLU A 1 264 ? 17.190 -11.239 1.145 1.00 95.75 264 GLU A C 1
ATOM 2119 O O . GLU A 1 264 ? 17.800 -10.245 0.739 1.00 95.75 264 GLU A O 1
ATOM 2124 N N . SER A 1 265 ? 16.457 -11.202 2.259 1.00 95.06 265 SER A N 1
ATOM 2125 C CA . SER A 1 265 ? 16.464 -10.028 3.132 1.00 95.06 265 SER A CA 1
ATOM 2126 C C . SER A 1 265 ? 17.691 -10.025 4.027 1.00 95.06 265 SER A C 1
ATOM 2128 O O . SER A 1 265 ? 17.937 -10.966 4.780 1.00 95.06 265 SER A O 1
ATOM 2130 N N . MET A 1 266 ? 18.400 -8.901 4.045 1.00 93.19 266 MET A N 1
ATOM 2131 C CA . MET A 1 266 ? 19.351 -8.630 5.114 1.00 93.19 266 MET A CA 1
ATOM 2132 C C . MET A 1 266 ? 18.595 -8.378 6.430 1.00 93.19 266 MET A C 1
ATOM 2134 O O . MET A 1 266 ? 17.440 -7.932 6.403 1.00 93.19 266 MET A O 1
ATOM 2138 N N . PRO A 1 267 ? 19.216 -8.634 7.596 1.00 89.25 267 PRO A N 1
ATOM 2139 C CA . PRO A 1 267 ? 18.617 -8.281 8.876 1.00 89.25 267 PRO A CA 1
ATOM 2140 C C . PRO A 1 267 ? 18.306 -6.779 8.948 1.00 89.25 267 PRO A C 1
ATOM 2142 O O . PRO A 1 267 ? 19.136 -5.951 8.587 1.00 89.25 267 PRO A O 1
ATOM 2145 N N . LEU A 1 268 ? 17.145 -6.403 9.490 1.00 87.50 268 LEU A N 1
ATOM 2146 C CA . LEU A 1 268 ? 16.775 -4.988 9.674 1.00 87.50 268 LEU A CA 1
ATOM 2147 C C . LEU A 1 268 ? 17.615 -4.265 10.750 1.00 87.50 268 LEU A C 1
ATOM 2149 O O . LEU A 1 268 ? 17.495 -3.053 10.935 1.00 87.50 268 LEU A O 1
ATOM 2153 N N . GLN A 1 269 ? 18.456 -5.008 11.472 1.00 74.69 269 GLN A N 1
ATOM 2154 C CA . GLN A 1 269 ? 19.325 -4.535 12.552 1.00 74.69 269 GLN A CA 1
ATOM 2155 C C . GLN A 1 269 ? 20.809 -4.665 12.163 1.00 74.69 269 GLN A C 1
ATOM 2157 O O . GLN A 1 269 ? 21.583 -5.350 12.826 1.00 74.69 269 GLN A O 1
ATOM 2162 N N . THR A 1 270 ? 21.222 -4.052 11.052 1.00 56.09 270 THR A N 1
ATOM 2163 C CA . THR A 1 270 ? 22.627 -4.063 10.604 1.00 56.09 270 THR A CA 1
ATOM 2164 C C . THR A 1 270 ? 23.365 -2.766 10.951 1.00 56.09 270 THR A C 1
ATOM 2166 O O . THR A 1 270 ? 22.865 -1.671 10.692 1.00 56.09 270 THR A O 1
ATOM 2169 N N . GLY A 1 271 ? 24.603 -2.876 11.448 1.00 59.69 271 GLY A N 1
ATOM 2170 C CA . GLY A 1 271 ? 25.530 -1.747 11.632 1.00 59.69 271 GLY A CA 1
ATOM 2171 C C . GLY A 1 271 ? 25.324 -0.945 12.926 1.00 59.69 271 GLY A C 1
ATOM 2172 O O . GLY A 1 271 ? 24.978 -1.503 13.961 1.00 59.69 271 GLY A O 1
ATOM 2173 N N . ALA A 1 272 ? 25.553 0.375 12.877 1.00 49.03 272 ALA A N 1
ATOM 2174 C CA . ALA A 1 272 ? 25.395 1.293 14.019 1.00 49.03 272 ALA A CA 1
ATOM 2175 C C . ALA A 1 272 ? 23.924 1.529 14.440 1.00 49.03 272 ALA A C 1
ATOM 2177 O O . ALA A 1 272 ? 23.664 2.206 15.432 1.00 49.03 272 ALA A O 1
ATOM 2178 N N . ALA A 1 273 ? 22.961 0.974 13.697 1.00 54.75 273 ALA A N 1
ATOM 2179 C CA . ALA A 1 273 ? 21.534 1.031 13.988 1.00 54.75 273 ALA A CA 1
ATOM 2180 C C . ALA A 1 273 ? 21.110 -0.148 14.886 1.00 54.75 273 ALA A C 1
ATOM 2182 O O . ALA A 1 273 ? 20.374 -1.038 14.469 1.00 54.75 273 ALA A O 1
ATOM 2183 N N . THR A 1 274 ? 21.577 -0.150 16.137 1.00 58.84 274 THR A N 1
ATOM 2184 C CA . THR A 1 274 ? 21.125 -1.080 17.194 1.00 58.84 274 THR A CA 1
ATOM 2185 C C . THR A 1 274 ? 19.804 -0.650 17.848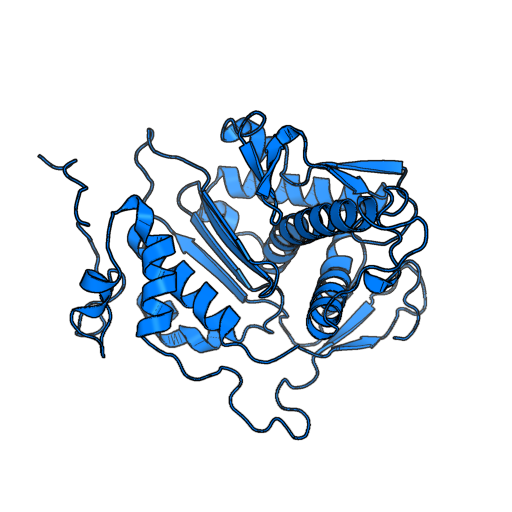 1.00 58.84 274 THR A C 1
ATOM 2187 O O . THR A 1 274 ? 19.333 -1.295 18.782 1.00 58.84 274 THR A O 1
ATOM 2190 N N . GLY A 1 275 ? 19.215 0.460 17.389 1.00 71.06 275 GLY A N 1
ATOM 2191 C CA . GLY A 1 275 ? 17.967 1.007 17.918 1.00 71.06 275 GLY A CA 1
ATOM 2192 C C . GLY A 1 275 ? 16.731 0.180 17.552 1.00 71.06 275 GLY A C 1
ATOM 2193 O O . GLY A 1 275 ? 16.779 -0.718 16.708 1.00 71.06 275 GLY A O 1
ATOM 2194 N N . ALA A 1 276 ? 15.598 0.529 18.161 1.00 87.00 276 ALA A N 1
ATOM 2195 C CA . ALA A 1 276 ? 14.297 -0.049 17.835 1.00 87.00 276 ALA A CA 1
ATOM 2196 C C . ALA A 1 276 ? 13.948 0.130 16.342 1.00 87.00 276 ALA A C 1
ATOM 2198 O O . ALA A 1 276 ? 14.394 1.088 15.703 1.00 87.00 276 ALA A O 1
ATOM 2199 N N . LEU A 1 277 ? 13.166 -0.810 15.794 1.00 91.88 277 LEU A N 1
ATOM 2200 C CA . LEU A 1 277 ? 12.682 -0.789 14.400 1.00 91.88 277 LEU A CA 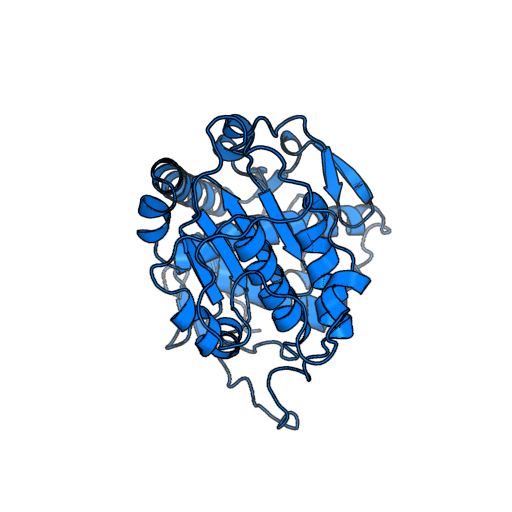1
ATOM 2201 C C . LEU A 1 277 ? 11.628 0.297 14.143 1.00 91.88 277 LEU A C 1
ATOM 2203 O O . LEU A 1 277 ? 11.379 0.665 12.998 1.00 91.88 277 LEU A O 1
ATOM 2207 N N . PHE A 1 278 ? 11.011 0.779 15.217 1.00 95.31 278 PHE A N 1
ATOM 2208 C CA . PHE A 1 278 ? 10.027 1.843 15.207 1.00 95.31 278 PHE A CA 1
ATOM 2209 C C . PHE A 1 278 ? 10.483 2.928 16.170 1.00 95.31 278 PHE A C 1
ATOM 2211 O O . PHE A 1 278 ? 10.992 2.624 17.254 1.00 95.31 278 PHE A O 1
ATOM 2218 N N . ASP A 1 279 ? 10.288 4.180 15.780 1.00 95.38 279 ASP A N 1
ATOM 2219 C CA . ASP A 1 279 ? 10.385 5.302 16.702 1.00 95.38 279 ASP A CA 1
ATOM 2220 C C . ASP A 1 279 ? 9.272 5.232 17.762 1.00 95.38 279 ASP A C 1
ATOM 2222 O O . ASP A 1 279 ? 8.292 4.489 17.639 1.00 95.38 279 ASP A O 1
ATOM 2226 N N . ASN A 1 280 ? 9.436 5.997 18.843 1.00 95.62 280 ASN A N 1
ATOM 2227 C CA . ASN A 1 280 ? 8.470 6.001 19.937 1.00 95.62 280 ASN A CA 1
ATOM 2228 C C . ASN A 1 280 ? 7.110 6.526 19.466 1.00 95.62 280 ASN A C 1
ATOM 2230 O O . ASN A 1 280 ? 7.017 7.570 18.820 1.00 95.62 280 ASN A O 1
ATOM 2234 N N . TRP A 1 281 ? 6.056 5.822 19.864 1.00 97.44 281 TRP A N 1
ATOM 2235 C CA . TRP A 1 281 ? 4.685 6.245 19.628 1.00 97.44 281 TRP A CA 1
ATOM 2236 C C . TRP A 1 281 ? 4.350 7.498 20.446 1.00 97.44 281 TRP A C 1
ATOM 2238 O O . TRP A 1 281 ? 4.525 7.514 21.665 1.00 97.44 281 TRP A O 1
ATOM 2248 N N . ASP A 1 282 ? 3.820 8.526 19.787 1.00 97.88 282 ASP A N 1
ATOM 2249 C CA . ASP A 1 282 ? 3.322 9.752 20.409 1.00 97.88 282 ASP A CA 1
ATOM 2250 C C . ASP A 1 282 ? 1.812 9.878 20.169 1.00 97.88 282 ASP A C 1
ATOM 2252 O O . ASP A 1 282 ? 1.336 9.998 19.037 1.00 97.88 282 ASP A O 1
ATOM 2256 N N . ASN A 1 283 ? 1.039 9.881 21.257 1.00 97.88 283 ASN A N 1
ATOM 2257 C CA . ASN A 1 283 ? -0.420 9.939 21.194 1.00 97.88 283 ASN A CA 1
ATOM 2258 C C . ASN A 1 283 ? -0.955 11.230 20.555 1.00 97.88 283 ASN A C 1
ATOM 2260 O O . ASN A 1 283 ? -2.031 11.205 19.960 1.00 97.88 283 ASN A O 1
ATOM 2264 N N . LYS A 1 284 ? -0.231 12.354 20.640 1.00 97.25 284 LYS A N 1
ATOM 2265 C CA . LYS A 1 284 ? -0.651 13.615 20.012 1.00 97.25 284 LYS A CA 1
ATOM 2266 C C . LYS A 1 284 ? -0.489 13.551 18.501 1.00 97.25 284 LYS A C 1
ATOM 2268 O O . LYS A 1 284 ? -1.369 14.038 17.795 1.00 97.25 284 LYS A O 1
ATOM 2273 N N . VAL A 1 285 ? 0.603 12.962 18.014 1.00 97.75 285 VAL A N 1
ATOM 2274 C CA . VAL A 1 285 ? 0.814 12.745 16.574 1.00 97.75 285 VAL A CA 1
ATOM 2275 C C . VAL A 1 285 ? -0.181 11.710 16.055 1.00 97.75 285 VAL A C 1
ATOM 2277 O O . VAL A 1 285 ? -0.866 11.971 15.068 1.00 97.75 285 VAL A O 1
ATOM 2280 N N . TYR A 1 286 ? -0.360 10.596 16.770 1.00 98.44 286 TYR A N 1
ATOM 2281 C CA . TYR A 1 286 ? -1.383 9.605 16.440 1.00 98.44 286 TYR A CA 1
ATOM 2282 C C . TYR A 1 286 ? -2.780 10.228 16.325 1.00 98.44 286 TYR A C 1
ATOM 2284 O O . TYR A 1 286 ? -3.483 9.974 15.352 1.00 98.44 286 TYR A O 1
ATOM 2292 N N . ALA A 1 287 ? -3.175 11.089 17.267 1.00 98.12 287 ALA A N 1
ATOM 2293 C CA . ALA A 1 287 ? -4.480 11.742 17.233 1.00 98.12 287 ALA A CA 1
ATOM 2294 C C . ALA A 1 287 ? -4.682 12.644 16.003 1.00 98.12 287 ALA A C 1
ATOM 2296 O O . ALA A 1 287 ? -5.813 12.780 15.547 1.00 98.12 287 ALA A O 1
ATOM 2297 N N . GLN A 1 288 ? -3.619 13.235 15.444 1.00 97.38 288 GLN A N 1
ATOM 2298 C CA . GLN A 1 288 ? -3.699 14.008 14.194 1.00 97.38 288 GLN A CA 1
ATOM 2299 C C . GLN A 1 288 ? -3.940 13.098 12.984 1.00 97.38 288 GLN A C 1
ATOM 2301 O O . GLN A 1 288 ? -4.761 13.409 12.118 1.00 97.38 288 GLN A O 1
ATOM 2306 N N . VAL A 1 289 ? -3.259 11.949 12.941 1.00 97.81 289 VAL A N 1
ATOM 2307 C CA . VAL A 1 289 ? -3.491 10.933 11.905 1.00 97.81 289 VAL A CA 1
ATOM 2308 C C . VAL A 1 289 ? -4.923 10.406 12.023 1.00 97.81 289 VAL A C 1
ATOM 2310 O O . VAL A 1 289 ? -5.662 10.382 11.042 1.00 97.81 289 VAL A O 1
ATOM 2313 N N . LEU A 1 290 ? -5.354 10.066 13.237 1.00 98.06 290 LEU A N 1
ATOM 2314 C CA . LEU A 1 290 ? -6.683 9.527 13.504 1.00 98.06 290 LEU A CA 1
ATOM 2315 C C . LEU A 1 290 ? -7.807 10.525 13.192 1.00 98.06 290 LEU A C 1
ATOM 2317 O O . LEU A 1 290 ? -8.787 10.134 12.568 1.00 98.06 290 LEU A O 1
ATOM 2321 N N . GLU A 1 291 ? -7.651 11.809 13.536 1.00 97.38 291 GLU A N 1
ATOM 2322 C CA . GLU A 1 291 ? -8.581 12.888 13.148 1.00 97.38 291 GLU A CA 1
ATOM 2323 C C . GLU A 1 291 ? -8.792 12.925 11.625 1.00 97.38 291 GLU A C 1
ATOM 2325 O O . GLU A 1 291 ? -9.918 13.080 11.155 1.00 97.38 291 GLU A O 1
ATOM 2330 N N . THR A 1 292 ? -7.733 12.704 10.838 1.00 95.44 292 THR A N 1
ATOM 2331 C CA . THR A 1 292 ? -7.827 12.661 9.370 1.00 95.44 292 THR A CA 1
ATOM 2332 C C . THR A 1 292 ? -8.692 11.492 8.890 1.00 95.44 292 THR A C 1
ATOM 2334 O O . THR A 1 292 ? -9.598 11.687 8.077 1.00 95.44 292 THR A O 1
ATOM 2337 N N . PHE A 1 293 ? -8.469 10.290 9.428 1.00 95.44 293 PHE A N 1
ATOM 2338 C CA . PHE A 1 293 ? -9.264 9.101 9.096 1.00 95.44 293 PHE A CA 1
ATOM 2339 C C . PHE A 1 293 ? -10.707 9.182 9.614 1.00 95.44 293 PHE A C 1
ATOM 2341 O O . PHE A 1 293 ? -11.626 8.657 8.979 1.00 95.44 293 PHE A O 1
ATOM 2348 N N . TRP A 1 294 ? -10.926 9.870 10.736 1.00 94.88 294 TRP A N 1
ATOM 2349 C CA . TRP A 1 294 ? -12.240 10.060 11.348 1.00 94.88 294 TRP A CA 1
ATOM 2350 C C . TRP A 1 294 ? -12.978 11.329 10.913 1.00 94.88 294 TRP A C 1
ATOM 2352 O O . TRP A 1 294 ? -14.082 11.589 11.398 1.00 94.88 294 TRP A O 1
ATOM 2362 N N . LYS A 1 295 ? -12.456 12.064 9.924 1.00 91.94 295 LYS A N 1
ATOM 2363 C CA . LYS A 1 295 ? -13.134 13.215 9.311 1.00 91.94 295 LYS A CA 1
ATOM 2364 C C . LYS A 1 295 ? -14.605 12.949 8.928 1.00 91.94 295 LYS A C 1
ATOM 2366 O O . LYS A 1 295 ? -15.418 13.837 9.182 1.00 91.94 295 LYS A O 1
ATOM 2371 N N . PRO A 1 296 ? -15.002 11.771 8.390 1.00 89.56 296 PRO A N 1
ATOM 2372 C CA . PRO A 1 296 ? -16.409 11.486 8.080 1.00 89.56 296 PRO A CA 1
ATOM 2373 C C . PRO A 1 296 ? -17.354 11.499 9.290 1.00 89.56 296 PRO A C 1
ATOM 2375 O O . PRO A 1 296 ? -18.542 11.743 9.117 1.00 89.56 296 PRO A O 1
ATOM 2378 N N . TRP A 1 297 ? -16.837 11.256 10.498 1.00 92.00 297 TRP A N 1
ATOM 2379 C CA . TRP A 1 297 ? -17.602 11.275 11.753 1.00 92.00 297 TRP A CA 1
ATOM 2380 C C . TRP A 1 297 ? -17.429 12.579 12.538 1.00 92.00 297 TRP A C 1
ATOM 2382 O O . TRP A 1 297 ? -17.933 12.697 13.650 1.00 92.00 297 TRP A O 1
ATOM 2392 N N . ASN A 1 298 ? -16.712 13.560 11.976 1.00 93.38 298 ASN A N 1
ATOM 2393 C CA . ASN A 1 298 ? -16.472 14.867 12.587 1.00 93.38 298 ASN A CA 1
ATOM 2394 C C . ASN A 1 298 ? -15.892 14.789 14.018 1.00 93.38 298 ASN A C 1
ATOM 2396 O O . ASN A 1 298 ? -16.199 15.628 14.863 1.00 93.38 298 ASN A O 1
ATOM 2400 N N . ILE A 1 299 ? -15.059 13.778 14.290 1.00 94.50 299 ILE A N 1
ATOM 2401 C CA . ILE A 1 299 ? -14.388 13.612 15.583 1.00 94.50 299 ILE A CA 1
ATOM 2402 C C . ILE A 1 299 ? -13.081 14.399 15.552 1.00 94.50 299 ILE A C 1
ATOM 2404 O O . ILE A 1 299 ? -12.171 14.089 14.783 1.00 94.50 299 ILE A O 1
ATOM 2408 N N . SER A 1 300 ? -12.983 15.410 16.410 1.00 95.62 300 SER A N 1
ATOM 2409 C CA . SER A 1 300 ? -11.804 16.273 16.484 1.00 95.62 300 SER A CA 1
ATOM 2410 C C . SER A 1 300 ? -10.665 15.655 17.299 1.00 95.62 300 SER A C 1
ATOM 2412 O O . SER A 1 300 ? -10.875 14.860 18.219 1.00 95.62 300 SER A O 1
ATOM 2414 N N . ARG A 1 301 ? -9.433 16.125 17.071 1.00 95.25 301 ARG A N 1
ATOM 2415 C CA . ARG A 1 301 ? -8.261 15.764 17.889 1.00 95.25 301 ARG A CA 1
ATOM 2416 C C . ARG A 1 301 ? -8.461 16.056 19.376 1.00 95.25 301 ARG A C 1
ATOM 2418 O O . ARG A 1 301 ? -7.894 15.370 20.220 1.00 95.25 301 ARG A O 1
ATOM 2425 N N . PHE A 1 302 ? -9.241 17.091 19.701 1.00 95.19 302 PHE A N 1
ATOM 2426 C CA . PHE A 1 302 ? -9.533 17.465 21.083 1.00 95.19 302 PHE A CA 1
ATOM 2427 C C . PHE A 1 302 ? -10.375 16.388 21.767 1.00 95.19 302 PHE A C 1
ATOM 2429 O O . PHE A 1 302 ? -10.129 16.047 22.919 1.00 95.19 302 PHE A O 1
ATOM 2436 N N . GLU A 1 303 ? -11.339 15.818 21.046 1.00 95.44 303 GLU A N 1
ATOM 2437 C CA . GLU A 1 303 ? -12.149 14.712 21.545 1.00 95.44 303 GLU A CA 1
ATOM 2438 C C . GLU A 1 303 ? -11.337 13.428 21.676 1.00 95.44 303 GLU A C 1
ATOM 2440 O O . GLU A 1 303 ? -11.447 12.756 22.702 1.00 95.44 303 GLU A O 1
ATOM 2445 N N . ILE A 1 304 ? -10.478 13.141 20.692 1.00 96.50 304 ILE A N 1
ATOM 2446 C CA . ILE A 1 304 ? -9.564 11.993 20.719 1.00 96.50 304 ILE A CA 1
ATOM 2447 C C . ILE A 1 304 ? -8.656 12.051 21.954 1.00 96.50 304 ILE A C 1
ATOM 2449 O O . ILE A 1 304 ? -8.463 11.042 22.627 1.00 96.50 304 ILE A O 1
ATOM 2453 N N . LEU A 1 305 ? -8.130 13.234 22.285 1.00 96.94 305 LEU A N 1
ATOM 2454 C CA . LEU A 1 305 ? -7.167 13.450 23.370 1.00 96.94 305 LEU A CA 1
ATOM 2455 C C . LEU A 1 305 ? -7.794 13.881 24.703 1.00 96.94 305 LEU A C 1
ATOM 2457 O O . LEU A 1 305 ? -7.077 14.379 25.572 1.00 96.94 305 LEU A O 1
ATOM 2461 N N . LYS A 1 306 ? -9.100 13.663 24.921 1.00 95.00 306 LYS A N 1
ATOM 2462 C CA . LYS A 1 306 ? -9.724 13.888 26.244 1.00 95.00 306 LYS A CA 1
ATOM 2463 C C . LYS A 1 306 ? -8.993 13.139 27.363 1.00 95.00 306 LYS A C 1
ATOM 2465 O O . LYS A 1 306 ? -8.909 13.636 28.484 1.00 95.00 306 LYS A O 1
ATOM 2470 N N . THR A 1 307 ? -8.432 11.973 27.050 1.00 93.31 307 THR A N 1
ATOM 2471 C CA . THR A 1 307 ? -7.518 11.227 27.918 1.00 93.31 307 THR A CA 1
ATOM 2472 C C . THR A 1 307 ? -6.191 11.034 27.174 1.00 93.31 307 THR A C 1
ATOM 2474 O O . THR A 1 307 ? -6.053 10.069 26.436 1.00 93.31 307 THR A O 1
ATOM 2477 N N . PRO A 1 308 ? -5.201 11.938 27.320 1.00 91.69 308 PRO A N 1
ATOM 2478 C CA . PRO A 1 308 ? -4.003 11.944 26.469 1.00 91.69 308 PRO A CA 1
ATOM 2479 C C . PRO A 1 308 ? -3.182 10.648 26.474 1.00 91.69 308 PRO A C 1
ATOM 2481 O O . PRO A 1 308 ? -2.605 10.289 25.451 1.00 91.69 308 PRO A O 1
ATOM 2484 N N . GLU A 1 309 ? -3.145 9.937 27.603 1.00 93.50 309 GLU A N 1
ATOM 2485 C CA . GLU A 1 309 ? -2.443 8.650 27.729 1.00 93.50 309 GLU A CA 1
ATOM 2486 C C . GLU A 1 309 ? -3.201 7.491 27.064 1.00 93.50 309 GLU A C 1
ATOM 2488 O O . GLU A 1 309 ? -2.591 6.503 26.667 1.00 93.50 309 GLU A O 1
ATOM 2493 N N . ASN A 1 310 ? -4.519 7.631 26.893 1.00 93.38 310 ASN A N 1
ATOM 2494 C CA . ASN A 1 310 ? -5.400 6.641 26.276 1.00 93.38 310 ASN A CA 1
ATOM 2495 C C . ASN A 1 310 ? -6.328 7.341 25.270 1.00 93.38 310 ASN A C 1
ATOM 2497 O O . ASN A 1 310 ? -7.483 7.626 25.610 1.00 93.38 310 ASN A O 1
ATOM 2501 N N . PRO A 1 311 ? -5.832 7.667 24.060 1.00 95.69 311 PRO A N 1
ATOM 2502 C CA . PRO A 1 311 ? -6.647 8.274 23.017 1.0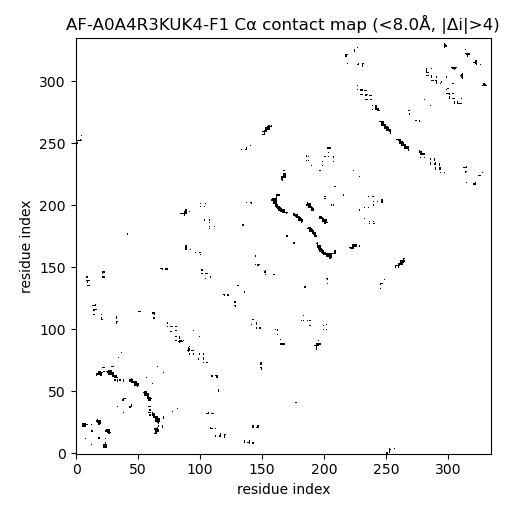0 95.69 311 PRO A CA 1
ATOM 2503 C C . PRO A 1 311 ? -7.927 7.477 22.771 1.00 95.69 311 PRO A C 1
ATOM 2505 O O . PRO A 1 311 ? -7.918 6.248 22.872 1.00 95.69 311 PRO A O 1
ATOM 2508 N N . LEU A 1 312 ? -9.013 8.175 22.430 1.00 95.62 312 LEU A N 1
ATOM 2509 C CA . LEU A 1 312 ? -10.299 7.554 22.109 1.00 95.62 312 LEU A CA 1
ATOM 2510 C C . LEU A 1 312 ? -10.110 6.395 21.118 1.00 95.62 312 LEU A C 1
ATOM 2512 O O . LEU A 1 312 ? -9.456 6.555 20.088 1.00 95.62 312 LEU A O 1
ATOM 2516 N N . SER A 1 313 ? -10.716 5.251 21.428 1.00 95.88 313 SER A N 1
ATOM 2517 C CA . SER A 1 313 ? -10.752 4.077 20.560 1.00 95.88 313 SER A CA 1
ATOM 2518 C C . SER A 1 313 ? -12.193 3.614 20.390 1.00 95.88 313 SER A C 1
ATOM 2520 O O . SER A 1 313 ? -12.979 3.611 21.338 1.00 95.88 313 SER A O 1
ATOM 2522 N N . TYR A 1 314 ? -12.525 3.224 19.166 1.00 96.69 314 TYR A N 1
ATOM 2523 C CA . TYR A 1 314 ? -13.729 2.486 18.821 1.00 96.69 314 TYR A CA 1
ATOM 2524 C C . TYR A 1 314 ? -13.434 1.010 18.546 1.00 96.69 314 TYR A C 1
ATOM 2526 O O . TYR A 1 314 ? -14.374 0.235 18.403 1.00 96.69 314 TYR A O 1
ATOM 2534 N N . ILE A 1 315 ? -12.168 0.582 18.481 1.00 96.75 315 ILE A N 1
ATOM 2535 C CA . ILE A 1 315 ? -11.834 -0.844 18.380 1.00 96.75 315 ILE A CA 1
ATOM 2536 C C . ILE A 1 315 ? -11.896 -1.522 19.752 1.00 96.75 315 ILE A C 1
ATOM 2538 O O . ILE A 1 315 ? -12.536 -2.567 19.880 1.00 96.75 315 ILE A O 1
ATOM 2542 N N . LEU A 1 316 ? -11.216 -0.961 20.758 1.00 95.50 316 LEU A N 1
ATOM 2543 C CA . LEU A 1 316 ? -11.050 -1.579 22.076 1.00 95.50 316 LEU A CA 1
ATOM 2544 C C . LEU A 1 316 ? -11.586 -0.672 23.191 1.00 95.50 316 LEU A C 1
ATOM 2546 O O . LEU A 1 316 ? -11.377 0.539 23.154 1.00 95.50 316 LEU A O 1
ATOM 2550 N N . ASP A 1 317 ? -12.253 -1.261 24.185 1.00 93.69 317 ASP A N 1
ATOM 2551 C CA . ASP A 1 317 ? -12.645 -0.566 25.417 1.00 93.69 317 ASP A CA 1
ATOM 2552 C C . ASP A 1 317 ? -11.443 -0.349 26.364 1.00 93.69 317 ASP A C 1
ATOM 2554 O O . ASP A 1 317 ? -10.303 -0.705 26.050 1.00 93.69 317 ASP A O 1
ATOM 2558 N N . GLN A 1 318 ? -11.682 0.271 27.525 1.00 89.50 318 GLN A N 1
ATOM 2559 C CA . GLN A 1 318 ? -10.623 0.585 28.497 1.00 89.50 318 GLN A CA 1
ATOM 2560 C C . GLN A 1 318 ? -10.004 -0.675 29.118 1.00 89.50 318 GLN A C 1
ATOM 2562 O O . GLN A 1 318 ? -8.837 -0.672 29.508 1.00 89.50 318 GLN A O 1
ATOM 2567 N N . GLU A 1 319 ? -10.769 -1.760 29.179 1.00 90.94 319 GLU A N 1
ATOM 2568 C CA . GLU A 1 319 ? -10.339 -3.082 29.618 1.00 90.94 319 GLU A CA 1
ATOM 2569 C C . GLU A 1 319 ? -9.622 -3.863 28.501 1.00 90.94 319 GLU A C 1
ATOM 2571 O O . GLU A 1 319 ? -9.038 -4.922 28.745 1.00 90.94 319 GLU A O 1
ATOM 2576 N N . GLY A 1 320 ? -9.617 -3.332 27.277 1.00 91.50 320 GLY A N 1
ATOM 2577 C CA . GLY A 1 320 ? -8.954 -3.906 26.121 1.00 91.50 320 GLY A CA 1
ATOM 2578 C C . GLY A 1 320 ? -9.7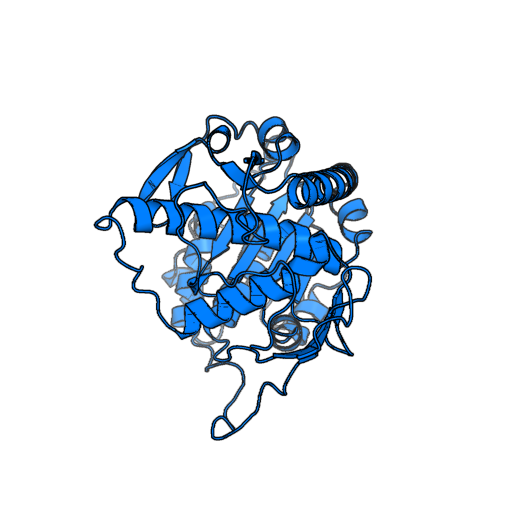77 -4.935 25.342 1.00 91.50 320 GLY A C 1
ATOM 2579 O O . GLY A 1 320 ? -9.197 -5.639 24.511 1.00 91.50 320 GLY A O 1
ATOM 2580 N N . ASN A 1 321 ? -11.085 -5.040 25.576 1.00 94.75 321 ASN A N 1
ATOM 2581 C CA . ASN A 1 321 ? -11.986 -5.916 24.830 1.00 94.75 321 ASN A CA 1
ATOM 2582 C C . ASN A 1 321 ? -12.489 -5.245 23.550 1.00 94.75 321 ASN A C 1
ATOM 2584 O O . ASN A 1 321 ? -12.659 -4.032 23.487 1.00 94.75 321 ASN A O 1
ATOM 2588 N N . PHE A 1 322 ? -12.795 -6.054 22.535 1.00 96.94 322 PHE A N 1
ATOM 2589 C CA . PHE A 1 322 ? -13.381 -5.568 21.288 1.00 96.94 322 PHE A CA 1
ATOM 2590 C C . PHE A 1 322 ? -14.776 -4.957 21.497 1.00 96.94 322 PHE A C 1
ATOM 2592 O O . PHE A 1 322 ? -15.688 -5.622 22.005 1.00 96.94 322 PHE A O 1
ATOM 2599 N N . ILE A 1 323 ? -14.967 -3.725 21.024 1.00 95.81 323 ILE A N 1
ATOM 2600 C CA . ILE A 1 323 ? -16.256 -3.032 21.054 1.00 95.81 323 ILE A CA 1
ATOM 2601 C C . ILE A 1 323 ? -17.122 -3.560 19.905 1.00 95.81 323 ILE A C 1
ATOM 2603 O O . ILE A 1 323 ? -16.845 -3.331 18.734 1.00 95.81 323 ILE A O 1
ATOM 2607 N N . LYS A 1 324 ? -18.198 -4.283 20.229 1.00 91.31 324 LYS A N 1
ATOM 2608 C CA . LYS A 1 324 ? -19.052 -4.930 19.213 1.00 91.31 324 LYS A CA 1
ATOM 2609 C C . LYS A 1 324 ? -19.920 -3.968 18.408 1.00 91.31 324 LYS A C 1
ATOM 2611 O O . LYS A 1 324 ? -20.298 -4.303 17.295 1.00 91.31 324 LYS A O 1
ATOM 2616 N N . LYS A 1 325 ? -20.334 -2.853 19.009 1.00 87.38 325 LYS A N 1
ATOM 2617 C CA . LYS A 1 325 ? -21.203 -1.868 18.368 1.00 87.38 325 LYS A CA 1
ATOM 2618 C C . LYS A 1 325 ? -20.822 -0.477 18.844 1.00 87.38 325 LYS A C 1
ATOM 2620 O O . LYS A 1 325 ? -20.962 -0.156 20.022 1.00 87.38 325 LYS A O 1
ATOM 2625 N N . CYS A 1 326 ? -20.374 0.328 17.903 1.00 84.12 326 CYS A N 1
ATOM 2626 C CA . CYS A 1 326 ? -20.013 1.719 18.063 1.00 84.12 326 CYS A CA 1
ATOM 2627 C C . CYS A 1 326 ? -21.143 2.580 17.501 1.00 84.12 326 CYS A C 1
ATOM 2629 O O . CYS A 1 326 ? -21.643 2.318 16.405 1.00 84.12 326 CYS A O 1
ATOM 2631 N N . VAL A 1 327 ? -21.531 3.610 18.253 1.00 78.56 327 VAL A N 1
ATOM 2632 C CA . VAL A 1 327 ? -22.415 4.679 17.778 1.00 78.56 327 VAL A CA 1
ATOM 2633 C C . VAL A 1 327 ? -21.578 5.955 17.759 1.00 78.56 327 VAL A C 1
ATOM 2635 O O . VAL A 1 327 ? -21.378 6.565 18.814 1.00 78.56 327 VAL A O 1
ATOM 2638 N N . PRO A 1 328 ? -20.976 6.305 16.613 1.00 70.31 328 PRO A N 1
ATOM 2639 C CA . PRO A 1 328 ? -20.208 7.531 16.514 1.00 70.31 328 PRO A CA 1
ATOM 2640 C C . PRO A 1 328 ? -21.118 8.769 16.533 1.00 70.31 328 PRO A C 1
ATOM 2642 O O . PRO A 1 328 ? -22.297 8.675 16.180 1.00 70.31 328 PRO A O 1
ATOM 2645 N N . PRO A 1 329 ? -20.591 9.941 16.930 1.00 68.69 329 PRO A N 1
ATOM 2646 C CA . PRO A 1 329 ? -21.333 11.193 16.862 1.00 68.69 329 PRO A CA 1
ATOM 2647 C C . PRO A 1 329 ? -21.839 11.450 15.434 1.00 68.69 329 PRO A C 1
ATOM 2649 O O . PRO A 1 329 ? -21.085 11.303 14.474 1.00 68.69 329 PRO A O 1
ATOM 2652 N N . GLY A 1 330 ? -23.109 11.838 15.291 1.00 59.41 330 GLY A N 1
ATOM 2653 C CA . GLY A 1 330 ? -23.705 12.204 14.000 1.00 59.41 330 GLY A CA 1
ATOM 2654 C C . GLY A 1 330 ? -24.294 11.054 13.174 1.00 59.41 330 GLY A C 1
ATOM 2655 O O . GLY A 1 330 ? -24.836 11.318 12.103 1.00 59.41 330 GLY A O 1
ATOM 2656 N N . ASP A 1 331 ? -24.251 9.806 13.652 1.00 55.75 331 ASP A N 1
ATOM 2657 C CA . ASP A 1 331 ? -24.964 8.679 13.030 1.00 55.75 331 ASP A CA 1
ATOM 2658 C C . ASP A 1 331 ? -26.393 8.545 13.597 1.00 55.75 331 ASP A C 1
ATOM 2660 O O . ASP A 1 331 ? -26.773 7.532 14.185 1.00 55.75 331 ASP A O 1
ATOM 2664 N N . ASP A 1 332 ? -27.203 9.598 13.437 1.00 42.94 332 ASP A N 1
ATOM 2665 C CA . ASP A 1 332 ? -28.624 9.634 13.830 1.00 42.94 332 ASP A CA 1
ATOM 2666 C C . ASP A 1 332 ? -29.514 8.872 12.819 1.00 42.94 332 ASP A C 1
ATOM 2668 O O . ASP A 1 332 ? -30.591 9.329 12.439 1.00 42.94 332 ASP A O 1
ATOM 2672 N N . THR A 1 333 ? -29.075 7.702 12.339 1.00 43.16 333 THR A N 1
ATOM 2673 C CA . THR A 1 333 ? -29.879 6.839 11.445 1.00 43.16 333 THR A CA 1
ATOM 2674 C C . THR A 1 333 ? -30.606 5.704 12.174 1.00 43.16 333 THR A C 1
ATOM 2676 O O . THR A 1 333 ? -31.216 4.831 11.553 1.00 43.16 333 THR A O 1
ATOM 2679 N N . HIS A 1 334 ? -30.611 5.735 13.507 1.00 38.75 334 HIS A N 1
ATOM 2680 C CA . HIS A 1 334 ? -31.408 4.841 14.341 1.00 38.75 334 HIS A CA 1
ATOM 2681 C C . HIS A 1 334 ? -32.321 5.630 15.284 1.00 38.75 334 HIS A C 1
ATOM 2683 O O . HIS A 1 334 ? -32.101 5.661 16.493 1.00 38.75 334 HIS A O 1
ATOM 2689 N N . ASN A 1 335 ? -33.361 6.237 14.709 1.00 30.47 335 ASN A N 1
ATOM 2690 C CA . ASN A 1 335 ? -34.644 6.464 15.376 1.00 30.47 335 ASN A CA 1
ATOM 2691 C C . ASN A 1 335 ? -35.783 6.118 14.419 1.00 30.47 335 ASN A C 1
ATOM 2693 O O . ASN A 1 335 ? -35.741 6.613 13.271 1.00 30.47 335 ASN A O 1
#

Solvent-accessible surface area (backbone atoms only — not comparable to full-atom values): 19236 Å² total; per-residue (Å²): 130,83,85,41,86,79,60,49,56,68,93,73,59,80,51,75,58,55,39,9,74,68,41,49,42,70,29,85,44,75,37,60,40,62,56,65,72,57,31,63,73,64,66,33,38,83,36,82,35,74,45,97,85,71,46,78,44,37,48,68,73,40,65,36,29,19,27,67,67,52,44,58,33,50,52,55,51,48,54,52,51,50,59,18,51,74,55,17,36,67,29,50,68,70,53,53,69,65,59,54,46,48,52,55,48,47,38,52,51,36,51,50,46,55,53,49,28,49,58,46,70,75,44,62,93,88,60,78,82,92,66,60,68,69,57,54,51,51,50,37,50,47,43,59,62,51,44,51,61,67,45,62,57,42,64,60,93,63,51,54,39,25,80,46,80,43,41,31,53,63,59,59,91,91,58,76,56,80,44,72,52,73,43,83,94,56,42,33,38,36,37,36,44,61,33,20,34,41,38,37,35,63,67,51,59,30,46,65,51,62,74,42,36,78,59,52,63,62,49,59,96,46,67,35,49,71,70,31,47,30,47,51,48,28,54,51,56,48,50,43,65,30,40,77,66,79,82,49,69,51,74,45,64,43,95,50,92,87,46,46,33,40,36,34,72,51,71,87,67,61,78,93,48,80,65,75,70,47,55,86,89,49,58,72,62,46,28,54,46,34,27,64,55,33,50,91,50,70,49,46,46,69,66,29,43,74,40,62,95,59,55,68,60,62,49,41,49,97,89,64,47,65,51,91,78,80,83,62,66,88,68,82,84,81,126

Radius of gyration: 20.56 Å; Cα contacts (8 Å, |Δi|>4): 538; chains: 1; bounding box: 60×40×56 Å